Protein AF-A0A7C4AGG6-F1 (afdb_monomer)

Sequence (259 aa):
MDLFWTVLRVAYGLLFVYAGAEKIADPMTFAGVIHNYQIVPVKLVYAVALGLPALEVVCGLALCAGTLARGAVVVLNALMAVFIAVMGIALLRGLDVTCGCFGGAGDAVTRLTLQRDLGMLALGLAAMWGIFAQKRRELAMRPRPAPRPEPARKPVMKPGDKPEVKAEPGKEPGAAADATAGAGQERTSRLERKLAEQRRAESGHDAAPQGDAVAQPIPMPASGEAGAPEVSAAAPDEAKPGEAKPEEVKPEPEKKPGA

Mean predicted aligned error: 20.12 Å

Nearest PDB structures (foldseek):
  5tcx-assembly1_A  TM=5.301E-01  e=3.728E+00  Homo sapiens
  4tx5-assembly1_B  TM=2.364E-01  e=2.639E+00  Homo sapiens
  4tx5-assembly1_A  TM=2.376E-01  e=3.728E+00  Homo sapiens

Radius of gyration: 38.92 Å; Cα contacts (8 Å, |Δi|>4): 165; chains: 1; bounding box: 141×62×81 Å

Foldseek 3Di:
DLVVLLVLLLVLLVLLLQQLVLLVVPLPQQLVLQVLLVPDPNVCSSVCSNVVSVLSNVLSVCSNVVHVVLVSLVVSLVSLVVLLVSLVVCVVVVRQGASSRRNHSHDTSDPVSSVVSVVSSVSSVSSNVSVVVVVVVVVVPPPDPPDDPDPPPPPPDDPPDDDDDDDDDDDDDDDDPDDPPPPVVVVVVVVVVVVVVVVVVVVVPPDDDDDDDDDDDDDDDDDDDDDDDDDDDDDDDDDDDDDDDDDDDDDDDDDDDDD

Structure (mmCIF, N/CA/C/O backbone):
data_AF-A0A7C4AGG6-F1
#
_entry.id   AF-A0A7C4AGG6-F1
#
loop_
_atom_site.group_PDB
_atom_site.id
_atom_site.type_symbol
_atom_site.label_atom_id
_atom_site.label_alt_id
_atom_site.label_comp_id
_atom_site.label_asym_id
_atom_site.label_entity_id
_atom_site.label_seq_id
_atom_site.pdbx_PDB_ins_code
_atom_site.Cartn_x
_atom_site.Cartn_y
_atom_site.Cartn_z
_atom_site.occupancy
_atom_site.B_iso_or_equiv
_atom_site.auth_seq_id
_atom_site.auth_comp_id
_atom_site.auth_asym_id
_atom_site.auth_atom_id
_atom_site.pdbx_PDB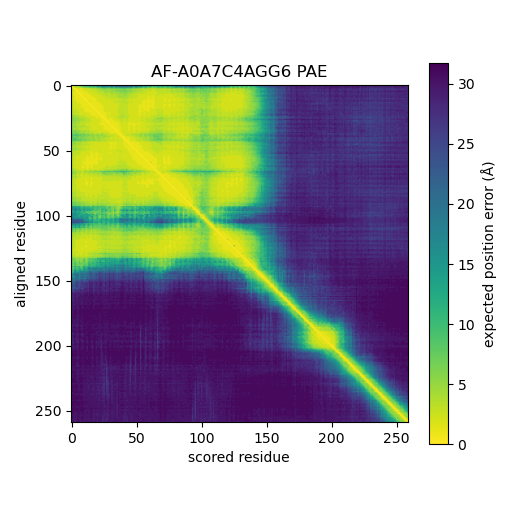_model_num
ATOM 1 N N . MET A 1 1 ? -1.672 1.390 26.721 1.00 61.72 1 MET A N 1
ATOM 2 C CA . MET A 1 1 ? -1.201 0.466 25.658 1.00 61.72 1 MET A CA 1
ATOM 3 C C . MET A 1 1 ? -1.850 0.746 24.302 1.00 61.72 1 MET A C 1
ATOM 5 O O . MET A 1 1 ? -1.277 0.365 23.292 1.00 61.72 1 MET A O 1
ATOM 9 N N . ASP A 1 2 ? -2.987 1.445 24.243 1.00 82.31 2 ASP A N 1
ATOM 10 C CA . ASP A 1 2 ? -3.688 1.736 22.979 1.00 82.31 2 ASP A CA 1
ATOM 11 C C . ASP A 1 2 ? -3.003 2.798 22.112 1.00 82.31 2 ASP A C 1
ATOM 13 O O . ASP A 1 2 ? -3.095 2.736 20.886 1.00 82.31 2 ASP A O 1
ATOM 17 N N . LEU A 1 3 ? -2.247 3.717 22.726 1.00 88.06 3 LEU A N 1
ATOM 18 C CA . LEU A 1 3 ? -1.483 4.730 21.995 1.00 88.06 3 LEU A CA 1
ATOM 19 C C . LEU A 1 3 ? -0.435 4.097 21.071 1.00 88.06 3 LEU A C 1
ATOM 21 O O . LEU A 1 3 ? -0.367 4.461 19.906 1.00 88.06 3 LEU A O 1
ATOM 25 N N . PHE A 1 4 ? 0.319 3.106 21.554 1.00 91.81 4 PHE A N 1
ATOM 26 C CA . PHE A 1 4 ? 1.344 2.419 20.762 1.00 91.81 4 PHE A CA 1
ATOM 27 C C . PHE A 1 4 ? 0.766 1.797 19.480 1.00 91.81 4 PHE A C 1
ATOM 29 O O . PHE A 1 4 ? 1.255 2.059 18.386 1.00 91.81 4 PHE A O 1
ATOM 36 N N . TRP A 1 5 ? -0.335 1.047 19.595 1.00 90.44 5 TRP A N 1
ATOM 37 C CA . TRP A 1 5 ? -1.017 0.457 18.436 1.00 90.44 5 TRP A CA 1
ATOM 38 C C . TRP A 1 5 ? -1.601 1.510 17.496 1.00 90.44 5 TRP A C 1
ATOM 40 O O . TRP A 1 5 ? -1.581 1.337 16.278 1.00 90.44 5 TRP A O 1
ATOM 50 N N . THR A 1 6 ? -2.094 2.615 18.054 1.00 91.12 6 THR A N 1
ATOM 51 C CA . THR A 1 6 ? -2.608 3.738 17.267 1.00 91.12 6 THR A CA 1
ATOM 52 C C . THR A 1 6 ? -1.491 4.400 16.467 1.00 91.12 6 THR A C 1
ATOM 54 O O . THR A 1 6 ? -1.681 4.659 15.283 1.00 91.12 6 THR A O 1
ATOM 57 N N . VAL A 1 7 ? -0.324 4.608 17.081 1.00 94.06 7 VAL A N 1
ATOM 58 C CA . VAL A 1 7 ? 0.865 5.164 16.424 1.00 94.06 7 VAL A CA 1
ATOM 59 C C . VAL A 1 7 ? 1.345 4.242 15.309 1.00 94.06 7 VAL A C 1
ATOM 61 O O . VAL A 1 7 ? 1.522 4.719 14.196 1.00 94.06 7 VAL A O 1
ATOM 64 N N . LEU A 1 8 ? 1.473 2.931 15.550 1.00 93.50 8 LEU A N 1
ATOM 65 C CA . LEU A 1 8 ? 1.868 1.975 14.504 1.00 93.50 8 LEU A CA 1
ATOM 66 C C . LEU A 1 8 ? 0.902 1.991 13.315 1.00 93.50 8 LEU A C 1
ATOM 68 O O . LEU A 1 8 ? 1.330 2.027 12.165 1.00 93.50 8 LEU A O 1
ATOM 72 N N . ARG A 1 9 ? -0.406 2.000 13.592 1.00 94.50 9 ARG A N 1
ATOM 73 C CA . ARG A 1 9 ? -1.449 2.078 12.564 1.00 94.50 9 ARG A CA 1
ATOM 74 C C . ARG A 1 9 ? -1.327 3.354 11.731 1.00 94.50 9 ARG A C 1
ATOM 76 O O . ARG A 1 9 ? -1.374 3.277 10.508 1.00 94.50 9 ARG A O 1
ATOM 83 N N . VAL A 1 10 ? -1.199 4.511 12.382 1.00 95.56 10 VAL A N 1
ATOM 84 C CA . VAL A 1 10 ? -1.101 5.808 11.694 1.00 95.56 10 VAL A CA 1
ATOM 85 C C . VAL A 1 10 ? 0.209 5.910 10.918 1.00 95.56 10 VAL A C 1
ATOM 87 O O . VAL A 1 10 ? 0.181 6.313 9.764 1.00 95.56 10 VAL A O 1
ATOM 90 N N . ALA A 1 11 ? 1.333 5.485 11.497 1.00 95.62 11 ALA A N 1
ATOM 91 C CA . ALA A 1 11 ? 2.626 5.469 10.817 1.00 95.62 11 ALA A CA 1
ATOM 92 C C . ALA A 1 11 ? 2.589 4.599 9.552 1.00 95.62 11 ALA A C 1
ATOM 94 O O . ALA A 1 11 ? 3.026 5.037 8.491 1.00 95.62 11 ALA A O 1
ATOM 95 N N . TYR A 1 12 ? 2.005 3.399 9.640 1.00 96.31 12 TYR A N 1
ATOM 96 C CA . TYR A 1 12 ? 1.844 2.517 8.485 1.00 96.31 12 TYR A CA 1
ATOM 97 C C . TYR A 1 12 ? 0.908 3.118 7.426 1.00 96.31 12 TYR A C 1
ATOM 99 O O . TYR A 1 12 ? 1.215 3.069 6.242 1.00 96.31 12 TYR A O 1
ATOM 107 N N . GLY A 1 13 ? -0.202 3.743 7.833 1.00 96.31 13 GLY A N 1
ATOM 108 C CA . GLY A 1 13 ? -1.096 4.443 6.905 1.00 96.31 13 GLY A CA 1
ATOM 109 C C . GLY A 1 13 ? -0.410 5.611 6.190 1.00 96.31 13 GLY A C 1
ATOM 110 O O . GLY A 1 13 ? -0.469 5.693 4.966 1.00 96.31 13 GLY A O 1
ATOM 111 N N . LEU A 1 14 ? 0.293 6.473 6.931 1.00 96.56 14 LEU A N 1
ATOM 112 C CA . LEU A 1 14 ? 1.025 7.621 6.383 1.00 96.56 14 LEU A CA 1
ATOM 113 C C . LEU A 1 14 ? 2.115 7.200 5.398 1.00 96.56 14 LEU A C 1
ATOM 115 O O . LEU A 1 14 ? 2.289 7.869 4.384 1.00 96.56 14 LEU A O 1
ATOM 119 N N . LEU A 1 15 ? 2.800 6.083 5.656 1.00 94.75 15 LEU A N 1
ATOM 120 C CA . LEU A 1 15 ? 3.792 5.527 4.738 1.00 94.75 15 LEU A CA 1
ATOM 121 C C . LEU A 1 15 ? 3.189 5.251 3.352 1.00 94.75 15 LEU A C 1
ATOM 123 O O . LEU A 1 15 ? 3.773 5.636 2.345 1.00 94.75 15 LEU A O 1
ATOM 127 N N . PHE A 1 16 ? 2.006 4.634 3.298 1.00 95.50 16 PHE A N 1
ATOM 128 C CA . PHE A 1 16 ? 1.316 4.353 2.036 1.00 95.50 16 PHE A CA 1
ATOM 129 C C . PHE A 1 16 ? 0.707 5.591 1.388 1.00 95.50 16 PHE A C 1
ATOM 131 O O . PHE A 1 16 ? 0.701 5.686 0.166 1.00 95.50 16 PHE A O 1
ATOM 138 N N . VAL A 1 17 ? 0.221 6.550 2.182 1.00 96.62 17 VAL A N 1
ATOM 139 C CA . VAL A 1 17 ? -0.239 7.838 1.643 1.00 96.62 17 VAL A CA 1
ATOM 140 C C . VAL A 1 17 ? 0.914 8.565 0.964 1.00 96.62 17 VAL A C 1
ATOM 142 O O . VAL A 1 17 ? 0.754 9.028 -0.158 1.00 96.62 17 VAL A O 1
ATOM 145 N N . TYR A 1 18 ? 2.074 8.627 1.617 1.00 95.06 18 TYR A N 1
ATOM 146 C CA . TYR A 1 18 ? 3.268 9.250 1.058 1.00 95.06 18 TYR A CA 1
ATOM 147 C C . TYR A 1 18 ? 3.740 8.522 -0.209 1.00 95.06 18 TYR A C 1
ATOM 149 O O . TYR A 1 18 ? 3.862 9.142 -1.262 1.00 95.06 18 TYR A O 1
ATOM 157 N N . ALA A 1 19 ? 3.908 7.198 -0.141 1.00 92.38 19 ALA A N 1
ATOM 158 C CA . ALA A 1 19 ? 4.338 6.388 -1.281 1.00 92.38 19 ALA A CA 1
ATOM 159 C C . ALA A 1 19 ? 3.374 6.477 -2.477 1.00 92.38 19 ALA A C 1
ATOM 161 O O . ALA A 1 19 ? 3.809 6.580 -3.623 1.00 92.38 19 ALA A O 1
ATOM 162 N N . GLY A 1 20 ? 2.064 6.448 -2.222 1.00 93.56 20 GLY A N 1
ATOM 163 C CA . GLY A 1 20 ? 1.048 6.573 -3.261 1.00 93.56 20 GLY A CA 1
ATOM 164 C C . GLY A 1 20 ? 0.986 7.981 -3.854 1.00 93.56 20 GLY A C 1
ATOM 165 O O . GLY A 1 20 ? 0.853 8.119 -5.065 1.00 93.56 20 GLY A O 1
ATOM 166 N N . ALA A 1 21 ? 1.139 9.028 -3.037 1.00 94.25 21 ALA A N 1
ATOM 167 C CA . ALA A 1 21 ? 1.170 10.412 -3.513 1.00 94.25 21 ALA A CA 1
ATOM 168 C C . ALA A 1 21 ? 2.360 10.671 -4.450 1.00 94.25 21 ALA A C 1
ATOM 170 O O . ALA A 1 21 ? 2.172 11.252 -5.515 1.00 94.25 21 ALA A O 1
ATOM 171 N N . GLU A 1 22 ? 3.546 10.172 -4.100 1.00 92.00 22 GLU A N 1
ATOM 172 C CA . GLU A 1 22 ? 4.744 10.230 -4.950 1.00 92.00 22 GLU A CA 1
ATOM 173 C C . GLU A 1 22 ? 4.514 9.527 -6.306 1.00 92.00 22 GLU A C 1
ATOM 175 O O . GLU A 1 22 ? 4.840 10.067 -7.359 1.00 92.00 22 GLU A O 1
ATOM 180 N N . LYS A 1 23 ? 3.847 8.363 -6.326 1.00 91.12 23 LYS A N 1
ATOM 181 C CA . LYS A 1 23 ? 3.502 7.656 -7.581 1.00 91.12 23 LYS A CA 1
ATOM 182 C C . LYS A 1 23 ? 2.434 8.372 -8.417 1.00 91.12 23 LYS A C 1
ATOM 184 O O . LYS A 1 23 ? 2.414 8.225 -9.635 1.00 91.12 23 LYS A O 1
ATOM 189 N N . ILE A 1 24 ? 1.529 9.115 -7.778 1.00 92.88 24 ILE A N 1
ATOM 190 C CA . ILE A 1 24 ? 0.513 9.932 -8.462 1.00 92.88 24 ILE A CA 1
ATOM 191 C C . ILE A 1 24 ? 1.136 11.206 -9.043 1.00 92.88 24 ILE A C 1
ATOM 193 O O . ILE A 1 24 ? 0.646 11.700 -10.057 1.00 92.88 24 ILE A O 1
ATOM 197 N N . ALA A 1 25 ? 2.197 11.731 -8.424 1.00 92.62 25 ALA A N 1
ATOM 198 C CA . ALA A 1 25 ? 2.905 12.911 -8.908 1.00 92.62 25 ALA A CA 1
ATOM 199 C C . ALA A 1 25 ? 3.625 12.649 -10.242 1.00 92.62 25 ALA A C 1
ATOM 201 O O . ALA A 1 25 ? 3.591 13.508 -11.121 1.00 92.62 25 ALA A O 1
ATOM 202 N N . ASP A 1 26 ? 4.204 11.457 -10.422 1.00 90.62 26 ASP A N 1
ATOM 203 C CA . ASP A 1 26 ? 4.799 11.024 -11.692 1.00 90.62 26 ASP A CA 1
ATOM 204 C C . ASP A 1 26 ? 4.320 9.617 -12.119 1.00 90.62 26 ASP A C 1
ATOM 206 O O . ASP A 1 26 ? 5.031 8.608 -11.985 1.00 90.62 26 ASP A O 1
ATOM 210 N N . PRO A 1 27 ? 3.101 9.522 -12.682 1.00 91.00 27 PRO A N 1
ATOM 211 C CA . PRO A 1 27 ? 2.535 8.248 -13.101 1.00 91.00 27 PRO A CA 1
ATOM 212 C C . PRO A 1 27 ? 3.235 7.678 -14.342 1.00 91.00 27 PRO A C 1
ATOM 214 O O . PRO A 1 27 ? 3.150 6.472 -14.579 1.00 91.00 27 PRO A O 1
ATOM 217 N N . MET A 1 28 ? 3.928 8.505 -15.142 1.00 91.06 28 MET A N 1
ATOM 218 C CA . MET A 1 28 ? 4.662 8.028 -16.319 1.00 91.06 28 MET A CA 1
ATOM 219 C C . MET A 1 28 ? 5.908 7.250 -15.911 1.00 91.06 28 MET A C 1
ATOM 221 O O . MET A 1 28 ? 6.119 6.139 -16.404 1.00 91.06 28 MET A O 1
ATOM 225 N N . THR A 1 29 ? 6.695 7.785 -14.977 1.00 89.44 29 THR A N 1
ATOM 226 C CA . THR A 1 29 ? 7.853 7.070 -14.428 1.00 89.44 29 THR A CA 1
ATOM 227 C C . THR A 1 29 ? 7.410 5.780 -13.745 1.00 89.44 29 THR A C 1
ATOM 229 O O . THR A 1 29 ? 7.980 4.717 -14.004 1.00 89.44 29 THR A O 1
ATOM 232 N N . PHE A 1 30 ? 6.332 5.817 -12.955 1.00 91.12 30 PHE A N 1
ATOM 233 C CA . PHE A 1 30 ? 5.806 4.615 -12.303 1.00 91.12 30 PHE A CA 1
ATOM 234 C C . PHE A 1 30 ? 5.279 3.562 -13.298 1.00 91.12 30 PHE A C 1
ATOM 236 O O . PHE A 1 30 ? 5.508 2.365 -13.113 1.00 91.12 30 PHE A O 1
ATOM 243 N N . ALA A 1 31 ? 4.642 3.978 -14.397 1.00 92.06 31 ALA A N 1
ATOM 244 C CA . ALA A 1 31 ? 4.248 3.076 -15.482 1.00 92.06 31 ALA A CA 1
ATOM 245 C C . ALA A 1 31 ? 5.462 2.395 -16.137 1.00 92.06 31 ALA A C 1
ATOM 247 O O . ALA A 1 31 ? 5.414 1.192 -16.407 1.00 92.06 31 ALA A O 1
ATOM 248 N N . GLY A 1 32 ? 6.562 3.129 -16.338 1.00 90.69 32 GLY A N 1
ATOM 249 C CA . GLY A 1 32 ? 7.833 2.570 -16.807 1.00 90.69 32 GLY A CA 1
ATOM 250 C C . GLY A 1 32 ? 8.384 1.506 -15.855 1.00 90.69 32 GLY A C 1
ATOM 251 O O . GLY A 1 32 ? 8.754 0.417 -16.291 1.00 90.69 32 GLY A O 1
ATOM 252 N N . VAL A 1 33 ? 8.339 1.769 -14.545 1.00 88.81 33 VAL A N 1
ATOM 253 C CA . VAL A 1 33 ? 8.716 0.788 -13.513 1.00 88.81 33 VAL A CA 1
ATOM 254 C C . VAL A 1 33 ? 7.853 -0.476 -13.612 1.00 88.81 33 VAL A C 1
ATOM 256 O O . VAL A 1 33 ? 8.397 -1.576 -13.680 1.00 88.81 33 VAL A O 1
ATOM 259 N N . ILE A 1 34 ? 6.523 -0.346 -13.694 1.00 91.38 34 ILE A N 1
ATOM 260 C CA . ILE A 1 34 ? 5.601 -1.491 -13.840 1.00 91.38 34 ILE A CA 1
ATOM 261 C C . ILE A 1 34 ? 5.898 -2.294 -15.111 1.00 91.38 34 ILE A C 1
ATOM 263 O O . ILE A 1 34 ? 5.909 -3.526 -15.076 1.00 91.38 34 ILE A O 1
ATOM 267 N N . HIS A 1 35 ? 6.141 -1.612 -16.230 1.00 91.25 35 HIS A N 1
ATOM 268 C CA . HIS A 1 35 ? 6.471 -2.254 -17.499 1.00 91.25 35 HIS A CA 1
ATOM 269 C C . HIS A 1 35 ? 7.768 -3.073 -17.401 1.00 91.25 35 HIS A C 1
ATOM 271 O O . HIS A 1 35 ? 7.826 -4.201 -17.895 1.00 91.25 35 HIS A O 1
ATOM 277 N N . ASN A 1 36 ? 8.776 -2.558 -16.691 1.00 89.19 36 ASN A N 1
ATOM 278 C CA . ASN A 1 36 ? 10.069 -3.224 -16.520 1.00 89.19 36 ASN A CA 1
ATOM 279 C C . ASN A 1 36 ? 9.987 -4.517 -15.698 1.00 89.19 36 ASN A C 1
ATOM 281 O O . ASN A 1 36 ? 10.820 -5.400 -15.879 1.00 89.19 36 ASN A O 1
ATOM 285 N N . TYR A 1 37 ? 8.959 -4.689 -14.861 1.00 87.44 37 TYR A N 1
ATOM 286 C CA . TYR A 1 37 ? 8.720 -5.967 -14.185 1.00 87.44 37 TYR A CA 1
ATOM 287 C C . TYR A 1 3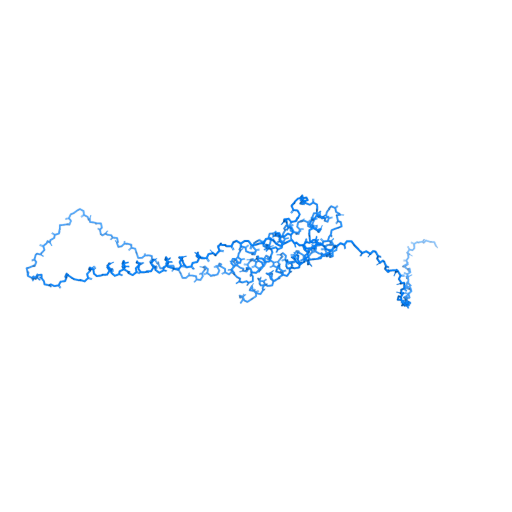7 ? 8.267 -7.086 -15.139 1.00 87.44 37 TYR A C 1
ATOM 289 O O . TYR A 1 37 ? 8.353 -8.255 -14.768 1.00 87.44 37 TYR A O 1
ATOM 297 N N . GLN A 1 38 ? 7.790 -6.765 -16.349 1.00 89.00 38 GLN A N 1
ATOM 298 C CA . GLN A 1 38 ? 7.344 -7.722 -17.378 1.00 89.00 38 GLN A CA 1
ATOM 299 C C . GLN A 1 38 ? 6.273 -8.736 -16.913 1.00 89.00 38 GLN A C 1
ATOM 301 O O . GLN A 1 38 ? 6.172 -9.841 -17.442 1.00 89.00 38 GLN A O 1
ATOM 306 N N . ILE A 1 39 ? 5.459 -8.377 -15.914 1.00 88.44 39 ILE A N 1
ATOM 307 C CA . ILE A 1 39 ? 4.384 -9.238 -15.375 1.00 88.44 39 ILE A CA 1
ATOM 308 C C . ILE A 1 39 ? 3.013 -8.852 -15.940 1.00 88.44 39 ILE A C 1
ATOM 310 O O . ILE A 1 39 ? 2.153 -9.707 -16.146 1.00 88.44 39 ILE A O 1
ATOM 314 N N . VAL A 1 40 ? 2.795 -7.558 -16.176 1.00 90.00 40 VAL A N 1
ATOM 315 C CA . VAL A 1 40 ? 1.513 -7.003 -16.621 1.00 90.00 40 VAL A CA 1
ATOM 316 C C . VAL A 1 40 ? 1.566 -6.783 -18.137 1.00 90.00 40 VAL A C 1
ATOM 318 O O . VAL A 1 40 ? 2.554 -6.237 -18.629 1.00 90.00 40 VAL A O 1
ATOM 321 N N . PRO A 1 41 ? 0.532 -7.167 -18.908 1.00 91.81 41 PRO A N 1
ATOM 322 C CA . PRO A 1 41 ? 0.501 -6.888 -20.340 1.00 91.81 41 PRO A CA 1
ATOM 323 C C . PRO A 1 41 ? 0.470 -5.377 -20.595 1.00 91.8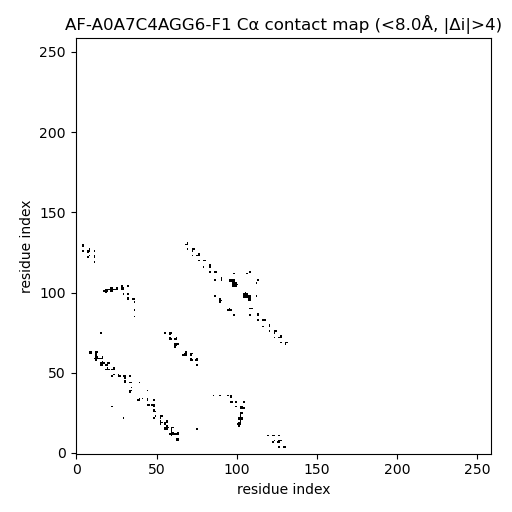1 41 PRO A C 1
ATOM 325 O O . PRO A 1 41 ? -0.208 -4.641 -19.881 1.00 91.81 41 PRO A O 1
ATOM 328 N N . VAL A 1 42 ? 1.125 -4.925 -21.669 1.00 92.25 42 VAL A N 1
ATOM 329 C CA . VAL A 1 42 ? 1.309 -3.496 -22.010 1.00 92.25 42 VAL A CA 1
ATOM 330 C C . VAL A 1 42 ? 0.007 -2.683 -21.937 1.00 92.25 42 VAL A C 1
ATOM 332 O O . VAL A 1 42 ? -0.010 -1.571 -21.420 1.00 92.25 42 VAL A O 1
ATOM 335 N N . LYS A 1 43 ? -1.118 -3.269 -22.368 1.00 93.38 43 LYS A N 1
ATOM 336 C CA . LYS A 1 43 ? -2.447 -2.628 -22.354 1.00 93.38 43 LYS A CA 1
ATOM 337 C C . LYS A 1 43 ? -2.954 -2.263 -20.952 1.00 93.38 43 LYS A C 1
ATOM 339 O O . LYS A 1 43 ? -3.781 -1.367 -20.827 1.00 93.38 43 LYS A O 1
ATOM 344 N N . LEU A 1 44 ? -2.502 -2.969 -19.915 1.00 94.88 44 LEU A N 1
ATOM 345 C CA . LEU A 1 44 ? -2.934 -2.773 -18.529 1.00 94.88 44 LEU A CA 1
ATOM 346 C C . LEU A 1 44 ? -1.953 -1.935 -17.705 1.00 94.88 44 LEU A C 1
ATOM 348 O O . LEU A 1 44 ? -2.309 -1.534 -16.601 1.00 94.88 44 LEU A O 1
ATOM 352 N N . VAL A 1 45 ? -0.754 -1.639 -18.219 1.00 94.19 45 VAL A N 1
ATOM 353 C CA . VAL A 1 45 ? 0.291 -0.923 -17.466 1.00 94.19 45 VAL A CA 1
ATOM 354 C C . VAL A 1 45 ? -0.227 0.411 -16.930 1.00 94.19 45 VAL A C 1
ATOM 356 O O . VAL A 1 45 ? -0.133 0.651 -15.732 1.00 94.19 45 VAL A O 1
ATOM 359 N N . TYR A 1 46 ? -0.861 1.233 -17.770 1.00 94.00 46 TYR A N 1
ATOM 360 C CA . TYR A 1 46 ? -1.415 2.524 -17.343 1.00 94.00 46 TYR A CA 1
ATOM 361 C C . TYR A 1 46 ? -2.568 2.386 -16.342 1.00 94.00 46 TYR A C 1
ATOM 363 O O . TYR A 1 46 ? -2.669 3.172 -15.402 1.00 94.00 46 TYR A O 1
ATOM 371 N N . ALA A 1 47 ? -3.417 1.367 -16.506 1.00 95.31 47 ALA A N 1
ATOM 372 C CA . ALA A 1 47 ? -4.517 1.114 -15.579 1.00 95.31 47 ALA A CA 1
ATOM 373 C C . ALA A 1 47 ? -3.994 0.741 -14.184 1.00 95.31 47 ALA A C 1
ATOM 375 O O . ALA A 1 47 ? -4.503 1.238 -13.181 1.00 95.31 47 ALA A O 1
ATOM 376 N N . VAL A 1 48 ? -2.945 -0.086 -14.112 1.00 94.38 48 VAL A N 1
ATOM 377 C CA . VAL A 1 48 ? -2.286 -0.434 -12.845 1.00 94.38 48 VAL A CA 1
ATOM 378 C C . VAL A 1 48 ? -1.519 0.765 -12.283 1.00 94.38 48 VAL A C 1
ATOM 380 O O . VAL A 1 48 ? -1.624 1.030 -11.089 1.00 94.38 48 VAL A O 1
ATOM 383 N N . ALA A 1 49 ? -0.814 1.522 -13.128 1.00 92.81 49 ALA A N 1
ATOM 384 C CA . ALA A 1 49 ? -0.032 2.690 -12.721 1.00 92.81 49 ALA A CA 1
ATOM 385 C C . ALA A 1 49 ? -0.886 3.797 -12.094 1.00 92.81 49 ALA A C 1
ATOM 387 O O . ALA A 1 49 ? -0.412 4.491 -11.206 1.00 92.81 49 ALA A O 1
ATOM 388 N N . LEU A 1 50 ? -2.147 3.941 -12.509 1.00 94.25 50 LEU A N 1
ATOM 389 C CA . LEU A 1 50 ? -3.084 4.897 -11.912 1.00 94.25 50 LEU A CA 1
ATOM 390 C C . LEU A 1 50 ? -3.894 4.282 -10.764 1.00 94.25 50 LEU A C 1
ATOM 392 O O . LEU A 1 50 ? -4.089 4.908 -9.723 1.00 94.25 50 LEU A O 1
ATOM 396 N N . GLY A 1 51 ? -4.373 3.049 -10.939 1.00 95.75 51 GLY A N 1
ATOM 397 C CA . GLY A 1 51 ? -5.272 2.405 -9.984 1.00 95.75 51 GLY A CA 1
ATOM 398 C C . GLY A 1 51 ? -4.586 1.983 -8.687 1.00 95.75 51 GLY A C 1
ATOM 399 O O . GLY A 1 51 ? -5.164 2.131 -7.610 1.00 95.75 51 GLY A O 1
ATOM 400 N N . LEU A 1 52 ? -3.356 1.472 -8.771 1.00 94.56 52 LEU A N 1
ATOM 401 C CA . LEU A 1 52 ? -2.640 0.948 -7.610 1.00 94.56 52 LEU A CA 1
ATOM 402 C C . LEU A 1 52 ? -2.244 2.066 -6.627 1.00 94.56 52 LEU A C 1
ATOM 404 O O . LEU A 1 52 ? -2.595 1.937 -5.454 1.00 94.56 52 LEU A O 1
ATOM 408 N N . PRO A 1 53 ? -1.654 3.201 -7.057 1.00 95.06 53 PRO A N 1
ATOM 409 C CA . PRO A 1 53 ? -1.384 4.326 -6.158 1.00 95.06 53 PRO A CA 1
ATOM 410 C C . PRO A 1 53 ? -2.647 4.943 -5.554 1.00 95.06 53 PRO A C 1
ATOM 412 O O . PRO A 1 53 ? -2.672 5.269 -4.369 1.00 95.06 53 PRO A O 1
ATOM 415 N N . ALA A 1 54 ? -3.731 5.056 -6.330 1.00 96.25 54 ALA A N 1
ATOM 416 C CA . ALA A 1 54 ? -5.005 5.541 -5.804 1.00 96.25 54 ALA A CA 1
ATOM 417 C C . ALA A 1 54 ? -5.528 4.633 -4.675 1.00 96.25 54 ALA A C 1
ATOM 419 O O . ALA A 1 54 ? -5.982 5.123 -3.638 1.00 96.25 54 ALA A O 1
ATOM 420 N N . LEU A 1 55 ? -5.415 3.311 -4.841 1.00 96.69 55 LEU A N 1
ATOM 421 C CA . LEU A 1 55 ? -5.787 2.340 -3.813 1.00 96.69 55 LEU A CA 1
ATOM 422 C C . LEU A 1 55 ? -4.906 2.462 -2.560 1.00 96.69 55 LEU A C 1
ATOM 424 O O . LEU A 1 55 ? -5.437 2.426 -1.447 1.00 96.69 55 LEU A O 1
ATOM 428 N N . GLU A 1 56 ? -3.592 2.643 -2.729 1.00 96.31 56 GLU A N 1
ATOM 429 C CA . GLU A 1 56 ? -2.642 2.875 -1.631 1.00 96.31 56 GLU A CA 1
ATOM 430 C C . GLU A 1 56 ? -3.018 4.115 -0.812 1.00 96.31 56 GLU A C 1
ATOM 432 O O . GLU A 1 56 ? -3.125 4.028 0.412 1.00 96.31 56 GLU A O 1
ATOM 437 N N . VAL A 1 57 ? -3.296 5.247 -1.470 1.00 97.19 57 VAL A N 1
ATOM 438 C CA . VAL A 1 57 ? -3.665 6.501 -0.795 1.00 97.19 57 VAL A CA 1
ATOM 439 C C . VAL A 1 57 ? -5.010 6.376 -0.089 1.00 97.19 57 VAL A C 1
ATOM 441 O O . VAL A 1 57 ? -5.115 6.716 1.089 1.00 97.19 57 VAL A O 1
ATOM 444 N N . VAL A 1 58 ? -6.042 5.855 -0.759 1.00 97.50 58 VAL A N 1
ATOM 445 C CA . VAL A 1 58 ? -7.384 5.718 -0.164 1.00 97.50 58 VAL A CA 1
ATOM 446 C C . VAL A 1 58 ? -7.346 4.797 1.055 1.00 97.50 58 VAL A C 1
ATOM 448 O O . VAL A 1 58 ? -7.896 5.135 2.107 1.00 97.50 58 VAL A O 1
ATOM 451 N N . CYS A 1 59 ? -6.665 3.653 0.952 1.00 97.31 59 CYS A N 1
ATOM 452 C CA . CYS A 1 59 ? -6.520 2.734 2.077 1.00 97.31 59 CYS A CA 1
ATOM 453 C C . CYS A 1 59 ? -5.615 3.312 3.173 1.00 97.31 59 CYS A C 1
ATOM 455 O O . CYS A 1 59 ? -5.932 3.154 4.350 1.00 97.31 59 CYS A O 1
ATOM 457 N N . GLY A 1 60 ? -4.542 4.025 2.828 1.00 96.81 60 GLY A N 1
ATOM 458 C CA . GLY A 1 60 ? -3.679 4.716 3.788 1.00 96.81 60 GLY A CA 1
ATOM 459 C C . GLY A 1 60 ? -4.438 5.776 4.591 1.00 96.81 60 GLY A C 1
ATOM 460 O O . GLY A 1 60 ? -4.378 5.780 5.821 1.00 96.81 60 GLY A O 1
ATOM 461 N N . LEU A 1 61 ? -5.243 6.608 3.926 1.00 97.44 61 LEU A N 1
ATOM 462 C CA . LEU A 1 61 ? -6.088 7.621 4.567 1.00 97.44 61 LEU A CA 1
ATOM 463 C C . LEU A 1 61 ? -7.168 6.994 5.453 1.00 97.44 61 LEU A C 1
ATOM 465 O O . LEU A 1 61 ? -7.340 7.423 6.595 1.00 97.44 61 LEU A O 1
ATOM 469 N N . ALA A 1 62 ? -7.855 5.952 4.975 1.00 95.69 62 ALA A N 1
ATOM 470 C CA . ALA A 1 62 ? -8.819 5.199 5.780 1.00 95.69 62 ALA A CA 1
ATOM 471 C C . ALA A 1 62 ? -8.144 4.588 7.021 1.00 95.69 62 ALA A C 1
ATOM 473 O O . ALA A 1 62 ? -8.645 4.689 8.147 1.00 95.69 62 ALA A O 1
ATOM 474 N N . LEU A 1 63 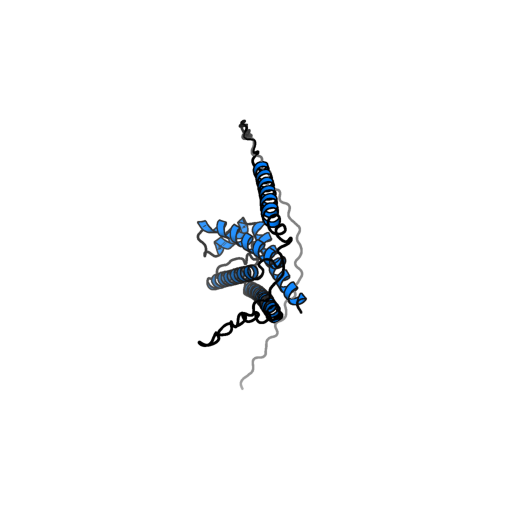? -6.943 4.026 6.842 1.00 95.31 63 LEU A N 1
ATOM 475 C CA . LEU A 1 63 ? -6.159 3.468 7.932 1.00 95.31 63 LEU A CA 1
ATOM 476 C C . LEU A 1 63 ? -5.698 4.533 8.925 1.00 95.31 63 LEU A C 1
ATOM 478 O O . LEU A 1 63 ? -5.647 4.203 10.101 1.00 95.31 63 LEU A O 1
ATOM 482 N N . CYS A 1 64 ? -5.427 5.774 8.515 1.00 94.94 64 CYS A N 1
ATOM 483 C CA . CYS A 1 64 ? -5.125 6.900 9.409 1.00 94.94 64 CYS A CA 1
ATOM 484 C C . CYS A 1 64 ? -6.373 7.391 10.157 1.00 94.94 64 CYS A C 1
ATOM 486 O O . CYS A 1 64 ? -6.368 7.476 11.390 1.00 94.94 64 CYS A O 1
ATOM 488 N N . ALA A 1 65 ? -7.475 7.612 9.437 1.00 94.25 65 ALA A N 1
ATOM 489 C CA . ALA A 1 65 ? -8.753 8.067 9.987 1.00 94.25 65 ALA A CA 1
ATOM 490 C C . ALA A 1 65 ? -9.396 7.045 10.941 1.00 94.25 65 ALA A C 1
ATOM 492 O O . ALA A 1 65 ? -10.195 7.403 11.800 1.00 94.25 65 ALA A O 1
ATOM 493 N N . GLY A 1 66 ? -9.043 5.763 10.815 1.00 90.81 66 GLY A N 1
ATOM 494 C CA . GLY A 1 66 ? -9.619 4.680 11.623 1.00 90.81 66 GLY A CA 1
ATOM 495 C C . GLY A 1 66 ? -10.956 4.178 11.088 1.00 90.81 66 GLY A C 1
ATOM 496 O O . GLY A 1 66 ? -11.527 3.228 11.626 1.00 90.81 66 GLY A O 1
ATOM 497 N N . THR A 1 67 ? -11.429 4.762 9.990 1.00 90.12 67 THR A N 1
ATOM 498 C CA . THR A 1 67 ? -12.585 4.300 9.232 1.00 90.12 67 THR A CA 1
ATOM 499 C C . THR A 1 67 ? -12.182 3.081 8.408 1.00 90.12 67 THR A C 1
ATOM 501 O O . THR A 1 67 ? -11.111 3.038 7.817 1.00 90.12 67 THR A O 1
ATOM 504 N N . LEU A 1 68 ? -13.007 2.026 8.411 1.00 91.81 68 LEU A N 1
ATOM 505 C CA . LEU A 1 68 ? -12.732 0.790 7.654 1.00 91.81 68 LEU A CA 1
ATOM 506 C C . LEU A 1 68 ? -11.321 0.193 7.894 1.00 91.81 68 LEU A C 1
ATOM 508 O O . LEU A 1 68 ? -10.829 -0.577 7.071 1.00 91.81 68 LEU A O 1
ATOM 512 N N . ALA A 1 69 ? -10.694 0.471 9.048 1.00 91.56 69 ALA A N 1
ATOM 513 C CA . ALA A 1 69 ? -9.282 0.165 9.314 1.00 91.56 69 ALA A CA 1
ATOM 514 C C . ALA A 1 69 ? -8.911 -1.316 9.114 1.00 91.56 69 ALA A C 1
ATOM 516 O O . ALA A 1 69 ? -7.797 -1.627 8.707 1.00 91.56 69 ALA A O 1
ATOM 517 N N . ARG A 1 70 ? -9.852 -2.242 9.353 1.00 93.31 70 ARG A N 1
ATOM 518 C CA . ARG A 1 70 ? -9.646 -3.681 9.103 1.00 93.31 70 ARG A CA 1
ATOM 519 C C . ARG A 1 70 ? -9.529 -4.016 7.622 1.00 93.31 70 ARG A C 1
ATOM 521 O O . ARG A 1 70 ? -8.708 -4.847 7.270 1.00 93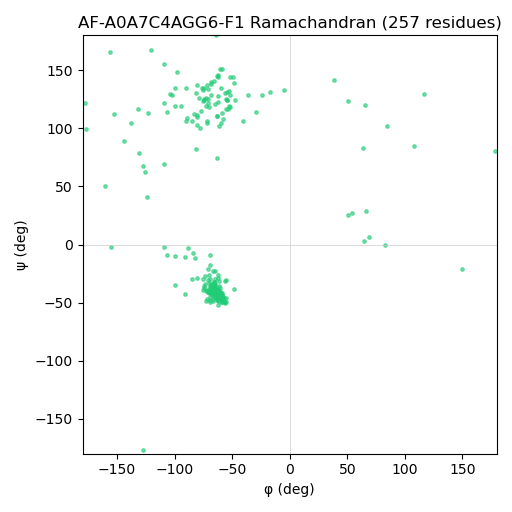.31 70 ARG A O 1
ATOM 528 N N . GLY A 1 71 ? -10.363 -3.402 6.785 1.00 95.06 71 GLY A N 1
ATOM 529 C CA . GLY A 1 71 ? -10.295 -3.593 5.338 1.00 95.06 71 GLY A CA 1
ATOM 530 C C . GLY A 1 71 ? -9.029 -2.953 4.786 1.00 95.06 71 GLY A C 1
ATOM 531 O O . GLY A 1 71 ? -8.243 -3.624 4.128 1.00 95.06 71 GLY A O 1
ATOM 532 N N . ALA A 1 72 ? -8.783 -1.697 5.164 1.00 95.88 72 ALA A N 1
ATOM 533 C CA . ALA A 1 72 ? -7.611 -0.946 4.732 1.00 95.88 72 ALA A CA 1
ATOM 534 C C . ALA A 1 72 ? -6.293 -1.665 5.064 1.00 95.88 72 ALA A C 1
ATOM 536 O O . ALA A 1 72 ? -5.475 -1.878 4.177 1.00 95.88 72 ALA A O 1
ATOM 537 N N . VAL A 1 73 ? -6.101 -2.120 6.310 1.00 96.25 73 VAL A N 1
ATOM 538 C CA . VAL A 1 73 ? -4.850 -2.792 6.706 1.00 96.25 73 VAL A CA 1
ATOM 539 C C . VAL A 1 73 ? -4.644 -4.133 5.992 1.00 96.25 73 VAL A C 1
ATOM 541 O O . VAL A 1 73 ? -3.508 -4.506 5.718 1.00 96.25 73 VAL A O 1
ATOM 544 N N . VAL A 1 74 ? -5.721 -4.861 5.676 1.00 97.12 74 VAL A N 1
ATOM 545 C CA . VAL A 1 74 ? -5.637 -6.121 4.920 1.00 97.12 74 VAL A CA 1
ATOM 546 C C . VAL A 1 74 ? -5.233 -5.844 3.478 1.00 97.12 74 VAL A C 1
ATOM 548 O O . VAL A 1 74 ? -4.334 -6.507 2.970 1.00 97.12 74 VAL A O 1
ATOM 551 N N . VAL A 1 75 ? -5.849 -4.845 2.842 1.00 97.25 75 VAL A N 1
ATOM 552 C CA . VAL A 1 75 ? -5.521 -4.450 1.466 1.00 97.25 75 VAL A CA 1
ATOM 553 C C . VAL A 1 75 ? -4.072 -3.977 1.369 1.00 97.25 75 VAL A C 1
ATOM 555 O O . VAL A 1 75 ? -3.342 -4.478 0.521 1.00 97.25 75 VAL A O 1
ATOM 558 N N . LEU A 1 76 ? -3.618 -3.090 2.260 1.00 96.75 76 LEU A N 1
ATOM 559 C CA . LEU A 1 76 ? -2.240 -2.581 2.230 1.00 96.75 76 LEU A CA 1
ATOM 560 C C . LEU A 1 76 ? -1.196 -3.683 2.464 1.00 96.75 76 LEU A C 1
ATOM 562 O O . LEU A 1 76 ? -0.207 -3.747 1.738 1.00 96.75 76 LEU A O 1
ATOM 566 N N . ASN A 1 77 ? -1.431 -4.598 3.413 1.00 97.31 77 ASN A N 1
ATOM 567 C CA . ASN A 1 77 ? -0.535 -5.742 3.620 1.00 97.31 77 ASN A CA 1
ATOM 568 C C . ASN A 1 77 ? -0.522 -6.690 2.414 1.00 97.31 77 ASN A C 1
ATOM 570 O O . ASN A 1 77 ? 0.534 -7.208 2.059 1.00 97.31 77 ASN A O 1
ATOM 574 N N . ALA A 1 78 ? -1.674 -6.920 1.777 1.00 97.31 78 ALA A N 1
ATOM 575 C CA . ALA A 1 78 ? -1.749 -7.742 0.573 1.00 97.31 78 ALA A CA 1
ATOM 576 C C . ALA A 1 78 ? -0.981 -7.098 -0.589 1.00 97.31 78 ALA A C 1
ATOM 578 O O . ALA A 1 78 ? -0.186 -7.776 -1.234 1.00 97.31 78 ALA A O 1
ATOM 579 N N . LEU A 1 79 ? -1.155 -5.790 -0.813 1.00 95.31 79 LEU A N 1
ATOM 580 C CA . LEU A 1 79 ? -0.394 -5.037 -1.813 1.00 95.31 79 LEU A CA 1
ATOM 581 C C . LEU A 1 79 ? 1.112 -5.109 -1.540 1.00 95.31 79 LEU A C 1
ATOM 583 O O . LEU A 1 79 ? 1.876 -5.420 -2.450 1.00 95.31 79 LEU A O 1
ATOM 587 N N . MET A 1 80 ? 1.530 -4.916 -0.286 1.00 95.00 80 MET A N 1
ATOM 588 C CA . MET A 1 80 ? 2.934 -5.035 0.121 1.00 95.00 80 MET A CA 1
ATOM 589 C C . MET A 1 80 ? 3.491 -6.441 -0.137 1.00 95.00 80 MET A C 1
ATOM 591 O O . MET A 1 80 ? 4.583 -6.587 -0.675 1.00 95.00 80 MET A O 1
ATOM 595 N N . ALA A 1 81 ? 2.738 -7.492 0.199 1.00 95.94 81 ALA A N 1
ATOM 596 C CA . ALA A 1 81 ? 3.158 -8.871 -0.036 1.00 95.94 81 ALA A CA 1
ATOM 597 C C . ALA A 1 81 ? 3.295 -9.192 -1.534 1.00 95.94 81 ALA A C 1
ATOM 599 O O . ALA A 1 81 ? 4.265 -9.834 -1.939 1.00 95.94 81 ALA A O 1
ATOM 600 N N . VAL A 1 82 ? 2.354 -8.721 -2.362 1.00 94.38 82 VAL A N 1
ATOM 601 C CA . VAL A 1 82 ? 2.431 -8.849 -3.826 1.00 94.38 82 VAL A CA 1
ATOM 602 C C . VAL A 1 82 ? 3.666 -8.127 -4.355 1.00 94.38 82 VAL A C 1
ATOM 604 O O . VAL A 1 82 ? 4.415 -8.701 -5.139 1.00 94.38 82 VAL A O 1
ATOM 607 N N . PHE A 1 83 ? 3.916 -6.904 -3.895 1.00 90.81 83 PHE A N 1
ATOM 608 C CA . PHE A 1 83 ? 5.070 -6.112 -4.301 1.00 90.81 83 PHE A CA 1
ATOM 609 C C . PHE A 1 83 ? 6.406 -6.792 -3.944 1.00 90.81 83 PHE A C 1
ATOM 611 O O . PHE A 1 83 ? 7.261 -6.962 -4.813 1.00 90.81 83 PHE A O 1
ATOM 618 N N . ILE A 1 84 ? 6.540 -7.307 -2.717 1.00 91.75 84 ILE A N 1
ATOM 619 C CA . ILE A 1 84 ? 7.708 -8.094 -2.280 1.00 91.75 84 ILE A CA 1
ATOM 620 C C . ILE A 1 84 ? 7.902 -9.337 -3.158 1.00 91.75 84 ILE A C 1
ATOM 622 O O . ILE A 1 84 ? 9.026 -9.648 -3.553 1.00 91.75 84 ILE A O 1
ATOM 626 N N . ALA A 1 85 ? 6.822 -10.052 -3.487 1.00 92.19 85 ALA A N 1
ATOM 627 C CA . ALA A 1 85 ? 6.895 -11.226 -4.354 1.00 92.19 85 ALA A CA 1
ATOM 628 C C . ALA A 1 85 ? 7.361 -10.855 -5.770 1.00 92.19 85 ALA A C 1
ATOM 630 O O . ALA A 1 85 ? 8.235 -11.519 -6.324 1.00 92.19 85 ALA A O 1
ATOM 631 N N . VAL A 1 86 ? 6.823 -9.773 -6.337 1.00 90.25 86 VAL A N 1
ATOM 632 C CA . VAL A 1 86 ? 7.206 -9.249 -7.655 1.00 90.25 86 VAL A CA 1
ATOM 633 C C . VAL A 1 86 ? 8.692 -8.874 -7.690 1.00 90.25 86 VAL A C 1
ATOM 635 O O . VAL A 1 86 ? 9.402 -9.309 -8.599 1.00 90.25 86 VAL A O 1
ATOM 638 N N . MET A 1 87 ? 9.193 -8.165 -6.675 1.00 88.00 87 MET A N 1
ATOM 639 C CA . MET A 1 87 ? 10.621 -7.846 -6.540 1.00 88.00 87 MET A CA 1
ATOM 640 C C . MET A 1 87 ? 11.494 -9.090 -6.377 1.00 88.00 87 MET A C 1
ATOM 642 O O . MET A 1 87 ? 12.530 -9.208 -7.029 1.00 88.00 87 MET A O 1
ATOM 646 N N . GLY A 1 88 ? 11.077 -10.043 -5.539 1.00 88.25 88 GLY A N 1
ATOM 647 C CA . GLY A 1 88 ? 11.800 -11.299 -5.340 1.00 88.25 88 GLY A CA 1
ATOM 648 C C . GLY A 1 88 ? 11.924 -12.101 -6.635 1.00 88.25 88 GLY A C 1
ATOM 649 O O . GLY A 1 88 ? 12.995 -12.610 -6.954 1.00 88.25 88 GLY A O 1
ATOM 650 N N . ILE A 1 89 ? 10.854 -12.157 -7.430 1.00 88.69 89 ILE A N 1
ATOM 651 C CA . ILE A 1 89 ? 10.869 -12.811 -8.741 1.00 88.69 89 ILE A CA 1
ATOM 652 C C . ILE A 1 89 ? 11.778 -12.057 -9.724 1.00 88.69 89 ILE A C 1
ATOM 654 O O . ILE A 1 89 ? 12.508 -12.698 -10.482 1.00 88.69 89 ILE A O 1
ATOM 658 N N . ALA A 1 90 ? 11.760 -10.721 -9.721 1.00 87.31 90 ALA A N 1
ATOM 659 C CA . ALA A 1 90 ? 12.630 -9.919 -10.581 1.00 87.31 90 ALA A CA 1
ATOM 660 C C . ALA A 1 90 ? 14.119 -10.154 -10.271 1.00 87.31 90 ALA A C 1
ATOM 662 O O . ALA A 1 90 ? 14.908 -10.369 -11.191 1.00 87.31 90 ALA A O 1
ATOM 663 N N . LEU A 1 91 ? 14.474 -10.239 -8.984 1.00 85.75 91 LEU A N 1
ATOM 664 C CA . LEU A 1 91 ? 15.819 -10.606 -8.531 1.00 85.75 91 LEU A CA 1
ATOM 665 C C . LEU A 1 91 ? 16.233 -12.008 -8.985 1.00 85.75 91 LEU A C 1
ATOM 667 O O . LEU A 1 91 ? 17.350 -12.193 -9.459 1.00 85.75 91 LEU A O 1
ATOM 671 N N . LEU A 1 92 ? 15.342 -12.999 -8.868 1.00 86.25 92 LEU A N 1
ATOM 672 C CA . LEU A 1 92 ? 15.625 -14.376 -9.296 1.00 86.25 92 LEU A CA 1
ATOM 673 C C . LEU A 1 92 ? 15.833 -14.497 -10.811 1.00 86.25 92 LEU A C 1
ATOM 675 O O . LEU A 1 92 ? 16.572 -15.367 -11.264 1.00 86.25 92 LEU A O 1
ATOM 679 N N . ARG A 1 93 ? 15.185 -13.630 -11.591 1.00 86.06 93 ARG A N 1
ATOM 680 C CA . ARG A 1 93 ? 15.348 -13.532 -13.047 1.00 86.06 93 ARG A CA 1
ATOM 681 C C . ARG A 1 93 ? 16.543 -12.671 -13.467 1.00 86.06 93 ARG A C 1
ATOM 683 O O . ARG A 1 93 ? 16.841 -12.622 -14.655 1.00 86.06 93 ARG A O 1
ATOM 690 N N . GLY A 1 94 ? 17.202 -12.000 -12.522 1.00 80.88 94 GLY A N 1
ATOM 691 C CA . GLY A 1 94 ? 18.316 -11.097 -12.797 1.00 80.88 94 GLY A CA 1
ATOM 692 C C . GLY A 1 94 ? 17.919 -9.852 -13.594 1.00 80.88 94 GLY A C 1
ATOM 693 O O . GLY A 1 94 ? 18.748 -9.352 -14.349 1.00 80.88 94 GLY A O 1
ATOM 694 N N . LEU A 1 95 ? 16.672 -9.367 -13.475 1.00 77.75 95 LEU A N 1
ATOM 695 C CA . LEU A 1 95 ? 16.310 -8.088 -14.096 1.00 77.75 95 LEU A CA 1
ATOM 696 C C . LEU A 1 95 ? 16.915 -6.928 -13.303 1.00 77.75 95 LEU A C 1
ATOM 698 O O . LEU A 1 95 ? 16.781 -6.871 -12.080 1.00 77.75 95 LEU A O 1
ATOM 702 N N . ASP A 1 96 ? 17.495 -5.971 -14.021 1.00 73.94 96 ASP A N 1
ATOM 703 C CA . ASP A 1 96 ? 17.895 -4.679 -13.471 1.00 73.94 96 ASP A CA 1
ATOM 704 C C . ASP A 1 96 ? 16.668 -3.757 -13.405 1.00 73.94 96 ASP A C 1
ATOM 706 O O . ASP A 1 96 ? 16.356 -3.005 -14.330 1.00 73.94 96 ASP A O 1
ATOM 710 N N . VAL A 1 97 ? 15.879 -3.929 -12.344 1.00 77.06 97 VAL A N 1
ATOM 711 C CA . VAL A 1 97 ? 14.670 -3.142 -12.069 1.00 77.06 97 VAL A CA 1
ATOM 712 C C . VAL A 1 97 ? 14.894 -2.215 -10.882 1.00 77.06 97 VAL A C 1
ATOM 714 O O . VAL A 1 97 ? 15.713 -2.480 -10.001 1.00 77.06 97 VAL A O 1
ATOM 717 N N . THR A 1 98 ? 14.120 -1.136 -10.835 1.00 79.56 98 THR A N 1
ATOM 718 C CA . THR A 1 98 ? 14.105 -0.184 -9.723 1.00 79.56 98 THR A CA 1
ATOM 719 C C . THR A 1 98 ? 12.951 -0.482 -8.766 1.00 79.56 98 THR A C 1
ATOM 721 O O . THR A 1 98 ? 11.891 -0.987 -9.149 1.00 79.56 98 THR A O 1
ATOM 724 N N . CYS A 1 99 ? 13.157 -0.184 -7.481 1.00 67.31 99 CYS A N 1
ATOM 725 C CA . CYS A 1 99 ? 12.200 -0.506 -6.420 1.00 67.31 99 CYS A CA 1
ATOM 726 C C . CYS A 1 99 ? 10.857 0.247 -6.564 1.00 67.31 99 CYS A C 1
ATOM 728 O O . CYS A 1 99 ? 9.816 -0.298 -6.236 1.00 67.31 99 CYS A O 1
ATOM 730 N N . GLY A 1 100 ? 10.812 1.477 -7.082 1.00 67.69 100 GLY A N 1
ATOM 731 C CA . GLY A 1 100 ? 9.540 2.191 -7.315 1.00 67.69 100 GLY A CA 1
ATOM 732 C C . GLY A 1 100 ? 8.701 2.542 -6.065 1.00 67.69 100 GLY A C 1
ATOM 733 O O . GLY A 1 100 ? 7.619 3.108 -6.209 1.00 67.69 100 GLY A O 1
ATOM 734 N N . CYS A 1 101 ? 9.170 2.255 -4.840 1.00 65.06 101 CYS A N 1
ATOM 735 C CA . CYS A 1 101 ? 8.448 2.544 -3.589 1.00 65.06 101 CYS A CA 1
ATOM 736 C C . CYS A 1 101 ? 8.177 4.037 -3.330 1.00 65.06 101 CYS A C 1
ATOM 738 O O . CYS A 1 101 ? 7.182 4.353 -2.685 1.00 65.06 101 CYS A O 1
ATOM 740 N N . PHE A 1 102 ? 9.028 4.942 -3.823 1.00 69.12 102 PHE A N 1
ATOM 741 C CA . PHE A 1 102 ? 8.985 6.384 -3.525 1.00 69.12 102 PHE A CA 1
ATOM 742 C C . PHE A 1 102 ? 8.880 7.250 -4.796 1.00 69.12 102 PHE A C 1
ATOM 744 O O . PHE A 1 102 ? 9.577 8.245 -4.924 1.00 69.12 102 PHE A O 1
ATOM 751 N N . GLY A 1 103 ? 8.063 6.830 -5.770 1.00 55.06 103 GLY A N 1
ATOM 752 C CA . GLY A 1 103 ? 7.654 7.656 -6.923 1.00 55.06 103 GLY A CA 1
ATOM 753 C C . GLY A 1 103 ? 8.706 8.019 -7.975 1.00 55.06 103 GLY A C 1
ATOM 754 O O . GLY A 1 103 ? 8.384 8.750 -8.899 1.00 55.06 103 GLY A O 1
ATOM 755 N N . GLY A 1 104 ? 9.927 7.486 -7.904 1.00 59.38 104 GLY A N 1
ATOM 756 C CA . GLY A 1 104 ? 10.967 7.722 -8.914 1.00 59.38 104 GLY A CA 1
ATOM 757 C C . GLY A 1 104 ? 11.590 6.444 -9.475 1.00 59.38 104 GLY A C 1
ATOM 758 O O . GLY A 1 104 ? 11.235 5.327 -9.079 1.00 59.38 104 GLY A O 1
ATOM 759 N N . ALA A 1 105 ? 12.585 6.616 -10.355 1.00 56.19 105 ALA A N 1
ATOM 760 C CA . ALA A 1 105 ? 13.594 5.599 -10.652 1.00 56.19 105 ALA A CA 1
ATOM 761 C C . ALA A 1 105 ? 14.408 5.335 -9.372 1.00 56.19 105 ALA A C 1
ATOM 763 O O . ALA A 1 105 ? 15.496 5.867 -9.185 1.00 56.19 105 ALA A O 1
ATOM 764 N N . GLY A 1 106 ? 13.799 4.620 -8.424 1.00 62.41 106 GLY A N 1
ATOM 765 C CA . GLY A 1 106 ? 14.384 4.354 -7.116 1.00 62.41 106 GLY A CA 1
ATOM 766 C C . GLY A 1 106 ? 15.649 3.508 -7.214 1.00 62.41 106 GLY A C 1
ATOM 767 O O . GLY A 1 106 ? 16.040 3.076 -8.297 1.00 62.41 106 GLY A O 1
ATOM 768 N N . ASP A 1 107 ? 16.245 3.223 -6.059 1.00 64.88 107 ASP A N 1
ATOM 769 C CA . ASP A 1 107 ? 17.421 2.359 -5.979 1.00 64.88 107 ASP A CA 1
ATOM 770 C C . ASP A 1 107 ? 17.200 1.051 -6.748 1.00 64.88 107 ASP A C 1
ATOM 772 O O . ASP A 1 107 ? 16.092 0.483 -6.745 1.00 64.88 107 ASP A O 1
ATOM 776 N N . ALA A 1 108 ? 18.275 0.571 -7.378 1.00 74.31 108 ALA A N 1
ATOM 777 C CA . ALA A 1 108 ? 18.312 -0.762 -7.954 1.00 74.31 108 ALA A CA 1
ATOM 778 C C . ALA A 1 108 ? 17.806 -1.766 -6.916 1.00 74.31 108 ALA A C 1
ATOM 780 O O . ALA A 1 108 ? 18.109 -1.664 -5.717 1.00 74.31 108 ALA A O 1
ATOM 781 N N . VAL A 1 109 ? 17.005 -2.731 -7.361 1.00 78.19 109 VAL A N 1
ATOM 782 C CA . VAL A 1 109 ? 16.497 -3.754 -6.455 1.00 78.19 109 VAL A CA 1
ATOM 783 C C . VAL A 1 109 ? 17.684 -4.560 -5.922 1.00 78.19 109 VAL A C 1
ATOM 785 O O . VAL A 1 109 ? 18.342 -5.314 -6.630 1.00 78.19 109 VAL A O 1
ATOM 788 N N . THR A 1 110 ? 17.967 -4.382 -4.634 1.00 81.38 110 THR A N 1
ATOM 789 C CA . THR A 1 110 ? 19.034 -5.066 -3.894 1.00 81.38 110 THR A CA 1
ATOM 790 C C . THR A 1 110 ? 18.451 -5.863 -2.730 1.00 81.38 110 THR A C 1
ATOM 792 O O . THR A 1 110 ? 17.308 -5.660 -2.310 1.00 81.38 110 THR A O 1
ATOM 795 N N . ARG A 1 111 ? 19.256 -6.742 -2.119 1.00 80.94 111 ARG A N 1
ATOM 796 C CA . ARG A 1 111 ? 18.847 -7.466 -0.898 1.00 80.94 111 ARG A CA 1
ATOM 797 C C . ARG A 1 111 ? 18.436 -6.518 0.235 1.00 80.94 111 ARG A C 1
ATOM 799 O O . ARG A 1 111 ? 17.553 -6.862 1.013 1.00 80.94 111 ARG A O 1
ATOM 806 N N . LEU A 1 112 ? 19.037 -5.327 0.297 1.00 84.19 112 LEU A N 1
ATOM 807 C CA . LEU A 1 112 ? 18.704 -4.307 1.288 1.00 84.19 112 LEU A CA 1
ATOM 808 C C . LEU A 1 112 ? 17.301 -3.727 1.057 1.00 84.19 112 LEU A C 1
ATOM 810 O O . LEU A 1 112 ? 16.539 -3.583 2.011 1.00 84.19 112 LEU A O 1
ATOM 814 N N . THR A 1 113 ? 16.927 -3.458 -0.201 1.00 84.62 113 THR A N 1
ATOM 815 C CA . THR A 1 113 ? 15.561 -3.007 -0.529 1.00 84.62 113 THR A CA 1
ATOM 816 C C . THR A 1 113 ? 14.522 -4.051 -0.122 1.00 84.62 113 THR A C 1
ATOM 818 O O . THR A 1 113 ? 13.560 -3.715 0.559 1.00 84.62 113 THR A O 1
ATOM 821 N N . LEU A 1 114 ? 14.794 -5.335 -0.378 1.00 85.69 114 LEU A N 1
ATOM 822 C CA . LEU A 1 114 ? 13.909 -6.427 0.027 1.00 85.69 114 LEU A CA 1
ATOM 823 C C . LEU A 1 114 ? 13.782 -6.548 1.557 1.00 85.69 114 LEU A C 1
ATOM 825 O O . LEU A 1 114 ? 12.695 -6.802 2.069 1.00 85.69 114 LEU A O 1
ATOM 829 N N . GLN A 1 115 ? 14.876 -6.348 2.302 1.00 88.25 115 GLN A N 1
ATOM 830 C CA . GLN A 1 115 ? 14.852 -6.326 3.772 1.00 88.25 115 GLN A CA 1
ATOM 831 C C . GLN A 1 115 ? 14.032 -5.156 4.318 1.00 88.25 115 GLN A C 1
ATOM 833 O O . GLN A 1 115 ? 13.271 -5.335 5.270 1.00 88.25 115 GLN A O 1
ATOM 838 N N . ARG A 1 116 ? 14.160 -3.972 3.709 1.00 89.25 116 ARG A N 1
ATOM 839 C CA . ARG A 1 116 ? 13.341 -2.802 4.042 1.00 89.25 116 ARG A CA 1
ATOM 840 C C . ARG A 1 116 ? 11.859 -3.109 3.842 1.00 89.25 116 ARG A C 1
ATOM 842 O O . ARG A 1 116 ? 11.073 -2.863 4.756 1.00 89.25 116 ARG A O 1
ATOM 849 N N . ASP A 1 117 ? 11.493 -3.690 2.705 1.00 90.56 117 ASP A N 1
ATOM 850 C CA . ASP A 1 117 ? 10.095 -3.998 2.390 1.00 90.56 117 ASP A CA 1
ATOM 851 C C . ASP A 1 117 ? 9.542 -5.104 3.308 1.00 90.56 117 ASP A C 1
ATOM 853 O O . ASP A 1 117 ? 8.412 -5.008 3.789 1.00 90.56 117 ASP A O 1
ATOM 857 N N . LEU A 1 118 ? 10.363 -6.094 3.683 1.00 93.25 118 LEU A N 1
ATOM 858 C CA . LEU A 1 118 ? 10.027 -7.059 4.741 1.00 93.25 118 LEU A CA 1
ATOM 859 C C . LEU A 1 118 ? 9.784 -6.378 6.094 1.00 93.25 118 LEU A C 1
ATOM 861 O O . LEU A 1 118 ? 8.854 -6.749 6.811 1.00 93.25 118 LEU A O 1
ATOM 865 N N . GLY A 1 119 ? 10.596 -5.380 6.446 1.00 93.94 119 GLY A N 1
ATOM 866 C CA . GLY A 1 119 ? 10.407 -4.569 7.649 1.00 93.94 119 GLY A CA 1
ATOM 867 C C . GLY A 1 119 ? 9.092 -3.787 7.617 1.00 93.94 119 GLY A C 1
ATOM 868 O O . GLY A 1 119 ? 8.356 -3.773 8.606 1.00 93.94 119 GLY A O 1
ATOM 869 N N . MET A 1 120 ? 8.747 -3.205 6.465 1.00 93.56 120 MET A N 1
ATOM 870 C CA . MET A 1 120 ? 7.456 -2.543 6.252 1.00 93.56 120 MET A CA 1
ATOM 871 C C . MET A 1 120 ? 6.293 -3.535 6.367 1.00 93.56 120 MET A C 1
ATOM 873 O O . MET A 1 120 ? 5.293 -3.230 7.017 1.00 93.56 120 MET A O 1
ATOM 877 N N . LEU A 1 121 ? 6.419 -4.743 5.813 1.00 95.25 121 LEU A N 1
ATOM 878 C CA . LEU A 1 121 ? 5.409 -5.791 5.967 1.00 95.25 121 LEU A CA 1
ATOM 879 C C . LEU A 1 121 ? 5.260 -6.222 7.432 1.00 95.25 121 LEU A C 1
ATOM 881 O O . LEU A 1 121 ? 4.141 -6.341 7.923 1.00 95.25 121 LEU A O 1
ATOM 885 N N . ALA A 1 122 ? 6.361 -6.400 8.165 1.00 95.81 122 ALA A N 1
ATOM 886 C CA . ALA A 1 122 ? 6.320 -6.735 9.588 1.00 95.81 122 ALA A CA 1
ATOM 887 C C . ALA A 1 122 ? 5.611 -5.647 10.415 1.00 95.81 122 ALA A C 1
ATOM 889 O O . ALA A 1 122 ? 4.783 -5.962 11.275 1.00 95.81 122 ALA A O 1
ATOM 890 N N . LEU A 1 123 ? 5.868 -4.369 10.112 1.00 95.00 123 LEU A N 1
ATOM 891 C CA . LEU A 1 123 ? 5.150 -3.233 10.697 1.00 95.00 123 LEU A CA 1
ATOM 892 C C . LEU A 1 123 ? 3.644 -3.300 10.391 1.00 95.00 123 LEU A C 1
ATOM 894 O O . LEU A 1 123 ? 2.820 -3.124 11.292 1.00 95.00 123 LEU A O 1
ATOM 898 N N . GLY A 1 124 ? 3.280 -3.605 9.146 1.00 95.12 124 GLY A N 1
ATOM 899 C CA . GLY A 1 124 ? 1.892 -3.769 8.717 1.00 95.12 124 GLY A CA 1
ATOM 900 C C . GLY A 1 124 ? 1.170 -4.930 9.400 1.00 95.12 124 GLY A C 1
ATOM 901 O O . GLY A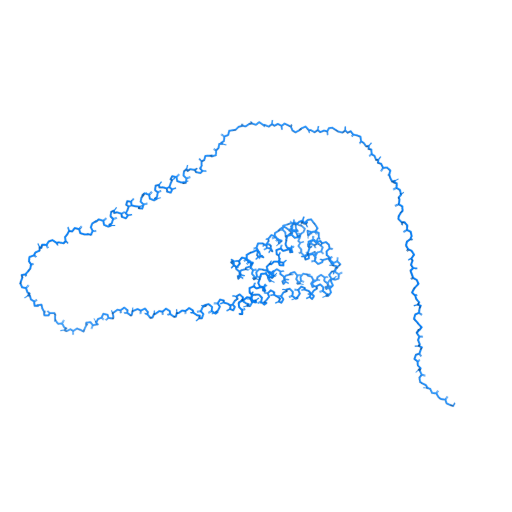 1 124 ? 0.010 -4.789 9.803 1.00 95.12 124 GLY A O 1
ATOM 902 N N . LEU A 1 125 ? 1.855 -6.056 9.605 1.00 96.56 125 LEU A N 1
ATOM 903 C CA . LEU A 1 125 ? 1.340 -7.211 10.346 1.00 96.56 125 LEU A CA 1
ATOM 904 C C . LEU A 1 125 ? 1.163 -6.893 11.834 1.00 96.56 125 LEU A C 1
ATOM 906 O O . LEU A 1 125 ? 0.153 -7.279 12.426 1.00 96.56 125 LEU A O 1
ATOM 910 N N . ALA A 1 126 ? 2.087 -6.139 12.435 1.00 95.06 126 ALA A N 1
ATOM 911 C CA . ALA A 1 126 ? 1.939 -5.654 13.805 1.00 95.06 126 ALA A CA 1
ATOM 912 C C . ALA A 1 126 ? 0.730 -4.709 13.930 1.00 95.06 126 ALA A C 1
ATOM 914 O O . ALA A 1 126 ? -0.109 -4.892 14.815 1.00 95.06 126 ALA A O 1
ATOM 915 N N . ALA A 1 127 ? 0.574 -3.748 13.015 1.00 94.00 127 ALA A N 1
ATOM 916 C CA . ALA A 1 127 ? -0.591 -2.864 12.984 1.00 94.00 127 ALA A CA 1
ATOM 917 C C . ALA A 1 127 ? -1.904 -3.655 12.828 1.00 94.00 127 ALA A C 1
ATOM 919 O O . ALA A 1 127 ? -2.869 -3.409 13.559 1.00 94.00 127 ALA A O 1
ATOM 920 N N . MET A 1 128 ? -1.929 -4.654 11.939 1.00 95.12 128 MET A N 1
ATOM 921 C CA . MET A 1 128 ? -3.065 -5.563 11.774 1.00 95.12 128 MET A CA 1
ATOM 922 C C . MET A 1 128 ? -3.371 -6.307 13.077 1.00 95.12 128 MET A C 1
ATOM 924 O O . MET A 1 128 ? -4.512 -6.294 13.539 1.00 95.12 128 MET A O 1
ATOM 928 N N . TRP A 1 129 ? -2.364 -6.894 13.723 1.00 94.25 129 TRP A N 1
ATOM 929 C CA . TRP A 1 129 ? -2.538 -7.571 15.006 1.00 94.25 129 TRP A CA 1
ATOM 930 C C . TRP A 1 129 ? -3.162 -6.648 16.058 1.00 94.25 129 TRP A C 1
ATOM 932 O O . TRP A 1 129 ? -4.139 -7.029 16.706 1.00 94.25 129 TRP A O 1
ATOM 942 N N . GLY A 1 130 ? -2.664 -5.413 16.181 1.00 91.56 130 GLY A N 1
ATOM 943 C CA . GLY A 1 130 ? -3.200 -4.398 17.091 1.00 91.56 130 GLY A CA 1
ATOM 944 C C . GLY A 1 130 ? -4.682 -4.103 16.858 1.00 91.56 130 GLY A C 1
ATOM 945 O O . GLY A 1 130 ? -5.481 -4.162 17.794 1.00 91.56 130 GLY A O 1
ATOM 946 N N . ILE A 1 131 ? -5.076 -3.871 15.602 1.00 91.00 131 ILE A N 1
ATOM 947 C CA . ILE A 1 131 ? -6.467 -3.566 15.216 1.00 91.00 131 ILE A CA 1
ATOM 948 C C . ILE A 1 131 ? -7.412 -4.729 15.555 1.00 91.00 131 ILE A C 1
ATOM 950 O O . ILE A 1 131 ? -8.531 -4.527 16.043 1.00 91.00 131 ILE A O 1
ATOM 954 N N . PHE A 1 132 ? -6.988 -5.967 15.296 1.00 89.69 132 PHE A N 1
ATOM 955 C CA . PHE A 1 132 ? -7.802 -7.149 15.582 1.00 89.69 132 PHE A CA 1
ATOM 956 C C . PHE A 1 132 ? -7.846 -7.466 17.083 1.00 89.69 132 PHE A C 1
ATOM 958 O O . PHE A 1 132 ? -8.908 -7.829 17.597 1.00 89.69 132 PHE A O 1
ATOM 965 N N . ALA A 1 133 ? -6.739 -7.282 17.805 1.00 88.38 133 ALA A N 1
ATOM 966 C CA . ALA A 1 133 ? -6.674 -7.458 19.254 1.00 88.38 133 ALA A CA 1
ATOM 967 C C . ALA A 1 133 ? -7.560 -6.445 19.995 1.00 88.38 133 ALA A C 1
ATOM 969 O O . ALA A 1 133 ? -8.280 -6.828 20.919 1.00 88.38 133 ALA A O 1
ATOM 970 N N . GLN A 1 134 ? -7.583 -5.180 19.562 1.00 82.56 134 GLN A N 1
ATOM 971 C CA . GLN A 1 134 ? -8.453 -4.148 20.137 1.00 82.56 134 GLN A CA 1
ATOM 972 C C . GLN A 1 134 ? -9.936 -4.505 20.005 1.00 82.56 134 GLN A C 1
ATOM 974 O O . GLN A 1 134 ? -10.660 -4.448 20.997 1.00 82.56 134 GLN A O 1
ATOM 979 N N . LYS A 1 135 ? -10.386 -4.984 18.835 1.00 79.62 135 LYS A N 1
ATOM 980 C CA . LYS A 1 135 ? -11.790 -5.406 18.685 1.00 79.62 135 LYS A CA 1
ATOM 981 C C . LYS A 1 135 ? -12.144 -6.585 19.591 1.00 79.62 135 LYS A C 1
ATOM 983 O O . LYS A 1 135 ? -13.247 -6.643 20.127 1.00 79.62 135 LYS A O 1
ATOM 988 N N . ARG A 1 136 ? -11.229 -7.546 19.764 1.00 81.25 136 ARG A N 1
ATOM 989 C CA . ARG A 1 136 ? -11.457 -8.672 20.686 1.00 81.25 136 ARG A CA 1
ATOM 990 C C . ARG A 1 136 ? -11.637 -8.178 22.121 1.00 81.25 136 ARG A C 1
ATOM 992 O O . ARG A 1 136 ? -12.538 -8.655 22.800 1.00 81.25 136 ARG A O 1
ATOM 999 N N . ARG A 1 137 ? -10.832 -7.202 22.555 1.00 79.44 137 ARG A N 1
ATOM 1000 C CA . ARG A 1 137 ? -10.959 -6.568 23.880 1.00 79.44 137 ARG A CA 1
ATOM 1001 C C . ARG A 1 137 ? -12.277 -5.816 24.033 1.00 79.44 137 ARG A C 1
ATOM 1003 O O . ARG A 1 137 ? -12.941 -5.970 25.051 1.00 79.44 137 ARG A O 1
ATOM 1010 N N . GLU A 1 138 ? -12.679 -5.067 23.012 1.00 79.75 138 GLU A N 1
ATOM 1011 C CA . GLU A 1 138 ? -13.964 -4.366 22.983 1.00 79.75 138 GLU A CA 1
ATOM 1012 C C . GLU A 1 138 ? -15.137 -5.349 23.122 1.00 79.75 138 GLU A C 1
ATOM 1014 O O . GLU A 1 138 ? -16.008 -5.157 23.962 1.00 79.75 138 GLU A O 1
ATOM 1019 N N . LEU A 1 139 ? -15.129 -6.455 22.369 1.00 77.56 139 LEU A N 1
ATOM 1020 C CA . LEU A 1 139 ? -16.161 -7.494 22.457 1.00 77.56 139 LEU A CA 1
ATOM 1021 C C . LEU A 1 139 ? -16.152 -8.237 23.799 1.00 77.56 139 LEU A C 1
ATOM 1023 O O . LEU A 1 139 ? -17.221 -8.597 24.279 1.00 77.56 139 LEU A O 1
ATOM 1027 N N . ALA A 1 140 ? -14.981 -8.446 24.403 1.00 81.56 140 ALA A N 1
ATOM 1028 C CA . ALA A 1 140 ? -14.856 -9.083 25.713 1.00 81.56 140 ALA A CA 1
ATOM 1029 C C . ALA A 1 140 ? -15.371 -8.196 26.860 1.00 81.56 140 ALA A C 1
ATOM 1031 O O . ALA A 1 140 ? -15.907 -8.715 27.833 1.00 81.56 140 ALA A O 1
ATOM 1032 N N . MET A 1 141 ? -15.231 -6.870 26.745 1.00 80.69 141 MET A N 1
ATOM 1033 C CA . MET A 1 141 ? -15.716 -5.910 27.746 1.00 80.69 141 MET A CA 1
ATOM 1034 C C . MET A 1 141 ? -17.204 -5.567 27.609 1.00 80.69 141 MET A C 1
ATOM 1036 O O . MET A 1 141 ? -17.764 -4.951 28.514 1.00 80.69 141 MET A O 1
ATOM 1040 N N . ARG A 1 142 ? -17.868 -5.944 26.507 1.00 81.50 142 ARG A N 1
ATOM 1041 C CA . ARG A 1 142 ? -19.309 -5.702 26.349 1.00 81.50 142 ARG A CA 1
ATOM 1042 C C . ARG A 1 142 ? -20.077 -6.461 27.439 1.00 81.50 142 ARG A C 1
ATOM 1044 O O . ARG A 1 142 ? -19.961 -7.687 27.496 1.00 81.50 142 ARG A O 1
ATOM 1051 N N . PRO A 1 143 ? -20.880 -5.770 28.274 1.00 84.62 143 PRO A N 1
ATOM 1052 C CA . PRO A 1 143 ? -21.704 -6.426 29.280 1.00 84.62 143 PRO A CA 1
ATOM 1053 C C . PRO A 1 143 ? -22.548 -7.522 28.631 1.00 84.62 143 PRO A C 1
ATOM 1055 O O . PRO A 1 143 ? -23.164 -7.290 27.585 1.00 84.62 143 PRO A O 1
ATOM 1058 N N . ARG A 1 144 ? -22.566 -8.721 29.231 1.00 82.69 144 ARG A N 1
ATOM 1059 C CA . ARG A 1 144 ? -23.410 -9.814 28.739 1.00 82.69 144 ARG A CA 1
ATOM 1060 C C . ARG A 1 144 ? -24.850 -9.292 28.698 1.00 82.69 144 ARG A C 1
ATOM 1062 O O . ARG A 1 144 ? -25.312 -8.794 29.726 1.00 82.69 144 ARG A O 1
ATOM 1069 N N . PRO A 1 145 ? -25.552 -9.371 27.552 1.00 82.00 145 PRO A N 1
ATOM 1070 C CA . PRO A 1 145 ? -26.945 -8.959 27.504 1.00 82.00 145 PRO A CA 1
ATOM 1071 C C . PRO A 1 145 ? -27.697 -9.731 28.584 1.00 82.00 145 PRO A C 1
ATOM 1073 O O . PRO A 1 145 ? -27.509 -10.946 28.716 1.00 82.00 145 PRO A O 1
ATOM 1076 N N . ALA A 1 146 ? -28.479 -9.009 29.390 1.00 82.69 146 ALA A N 1
ATOM 1077 C CA . ALA A 1 146 ? -29.245 -9.609 30.470 1.00 82.69 146 ALA A CA 1
ATOM 1078 C C . ALA A 1 146 ? -30.067 -10.788 29.920 1.00 82.69 146 ALA A C 1
ATOM 1080 O O . ALA A 1 146 ? -30.525 -10.715 28.769 1.00 82.69 146 ALA A O 1
ATOM 1081 N N . PRO A 1 147 ? -30.247 -11.871 30.702 1.00 86.38 147 PRO A N 1
ATOM 1082 C CA . PRO A 1 147 ? -31.151 -12.947 30.326 1.00 86.38 147 PRO A CA 1
ATOM 1083 C C . PRO A 1 147 ? -32.471 -12.325 29.882 1.00 86.38 147 PRO A C 1
ATOM 1085 O O . PRO A 1 147 ? -33.044 -11.504 30.602 1.00 86.38 147 PRO A O 1
ATOM 1088 N N . ARG A 1 148 ? -32.913 -12.649 28.661 1.00 84.06 148 ARG A N 1
ATOM 1089 C CA . ARG A 1 148 ? -34.207 -12.171 28.176 1.00 84.06 148 ARG A CA 1
ATOM 1090 C C . ARG A 1 148 ? -35.237 -12.652 29.208 1.00 84.06 148 ARG A C 1
ATOM 1092 O O . ARG A 1 148 ? -35.155 -13.830 29.559 1.00 84.06 148 ARG A O 1
ATOM 1099 N N . PRO A 1 149 ? -36.131 -11.788 29.725 1.00 83.38 149 PRO A N 1
ATOM 1100 C CA . PRO A 1 149 ? -37.149 -12.230 30.667 1.00 83.38 149 PRO A CA 1
ATOM 1101 C C . PRO A 1 149 ? -37.851 -13.426 30.039 1.00 83.38 149 PRO A C 1
ATOM 1103 O O . PRO A 1 149 ? -38.348 -13.329 28.912 1.00 83.38 149 PRO A O 1
ATOM 1106 N N . GLU A 1 150 ? -37.755 -14.572 30.714 1.00 80.00 150 GLU A N 1
ATOM 1107 C CA . GLU A 1 150 ? -38.331 -15.812 30.222 1.00 80.00 150 GLU A CA 1
ATOM 1108 C C . GLU A 1 150 ? -39.809 -15.521 29.950 1.00 80.00 150 GLU A C 1
ATOM 1110 O O . GLU A 1 150 ? -40.471 -14.961 30.834 1.00 80.00 150 GLU A O 1
ATOM 1115 N N . PRO A 1 151 ? -40.319 -15.761 28.724 1.00 78.50 151 PRO A N 1
ATOM 1116 C CA . PRO A 1 151 ? -41.710 -15.473 28.425 1.00 78.50 151 PRO A CA 1
ATOM 1117 C C . PRO A 1 151 ? -42.528 -16.221 29.461 1.00 78.50 151 PRO A C 1
ATOM 1119 O O . PRO A 1 151 ? -42.405 -17.444 29.535 1.00 78.50 151 PRO A O 1
ATOM 1122 N N . ALA A 1 152 ? -43.269 -15.468 30.286 1.00 73.12 152 ALA A N 1
ATOM 1123 C CA . ALA A 1 152 ? -44.003 -15.981 31.432 1.00 73.12 152 ALA A CA 1
ATOM 1124 C C . ALA A 1 152 ? -44.643 -17.304 31.028 1.00 73.12 152 ALA A C 1
ATOM 1126 O O . ALA A 1 152 ? -45.534 -17.327 30.171 1.00 73.12 152 ALA A O 1
ATOM 1127 N N . ARG A 1 153 ? -44.080 -18.407 31.543 1.00 72.75 153 ARG A N 1
ATOM 1128 C CA . ARG A 1 153 ? -44.485 -19.753 31.162 1.00 72.75 153 ARG A CA 1
ATOM 1129 C C . ARG A 1 153 ? -45.949 -19.827 31.538 1.00 72.75 153 ARG A C 1
ATOM 1131 O O . ARG A 1 153 ? -46.272 -19.849 32.724 1.00 72.75 153 ARG A O 1
ATOM 1138 N N . LYS A 1 154 ? -46.827 -19.749 30.532 1.00 66.56 154 LYS A N 1
ATOM 1139 C CA . LYS A 1 154 ? -48.267 -19.797 30.761 1.00 66.56 154 LYS A CA 1
ATOM 1140 C C . LYS A 1 154 ? -48.507 -21.037 31.618 1.00 66.56 154 LYS A C 1
ATOM 1142 O O . LYS A 1 154 ? -47.950 -22.087 31.269 1.00 66.56 154 LYS A O 1
ATOM 1147 N N . PRO A 1 155 ? -49.232 -20.927 32.745 1.00 66.12 155 PRO A N 1
ATOM 1148 C CA . PRO A 1 155 ? -49.548 -22.098 33.535 1.00 66.12 155 PRO A CA 1
ATOM 1149 C C . PRO A 1 155 ? -50.184 -23.097 32.576 1.00 66.12 155 PRO A C 1
ATOM 1151 O O . PRO A 1 155 ? -51.160 -22.786 31.894 1.00 66.12 155 PRO A O 1
ATOM 1154 N N . VAL A 1 156 ? -49.542 -24.255 32.431 1.00 67.19 156 VAL A N 1
ATOM 1155 C CA . VAL A 1 156 ? -50.113 -25.373 31.691 1.00 67.19 156 VAL A CA 1
ATOM 1156 C C . VAL A 1 156 ? -51.386 -25.707 32.453 1.00 67.19 156 VAL A C 1
ATOM 1158 O O . VAL A 1 156 ? -51.304 -26.255 33.551 1.00 67.19 156 VAL A O 1
ATOM 1161 N N . MET A 1 157 ? -52.539 -25.280 31.930 1.00 56.41 157 MET A N 1
ATOM 1162 C CA . MET A 1 157 ? -53.828 -25.625 32.514 1.00 56.41 157 MET A CA 1
ATOM 1163 C C . MET A 1 157 ? -53.905 -27.146 32.505 1.00 56.41 157 MET A C 1
ATOM 1165 O O . MET A 1 157 ? -53.887 -27.777 31.446 1.00 56.41 157 MET A O 1
ATOM 1169 N N . LYS A 1 158 ? -53.909 -27.737 33.699 1.00 57.69 158 LYS A N 1
ATOM 1170 C CA . LYS A 1 158 ? -54.208 -29.153 33.847 1.00 57.69 158 LYS A CA 1
ATOM 1171 C C . LYS A 1 158 ? -55.689 -29.338 33.497 1.00 57.69 158 LYS A C 1
ATOM 1173 O O . LYS A 1 158 ? -56.504 -28.494 33.875 1.00 57.69 158 LYS A O 1
ATOM 1178 N N . PRO A 1 159 ? -56.062 -30.407 32.781 1.00 53.81 159 PRO A N 1
ATOM 1179 C CA . PRO A 1 159 ? -57.466 -30.738 32.575 1.00 53.81 159 PRO A CA 1
ATOM 1180 C C . PRO A 1 159 ? -58.144 -30.936 33.942 1.00 53.81 159 PRO A C 1
ATOM 1182 O O . PRO A 1 159 ? -57.846 -31.913 34.624 1.00 53.81 159 PRO A O 1
ATOM 1185 N N . GLY A 1 160 ? -59.003 -30.002 34.370 1.00 59.03 160 GLY A N 1
ATOM 1186 C CA . GLY A 1 160 ? -59.802 -30.167 35.593 1.00 59.03 160 GLY A CA 1
ATOM 1187 C C . GLY A 1 160 ? -60.165 -28.905 36.382 1.00 59.03 160 GLY A C 1
ATOM 1188 O O . GLY A 1 160 ? -61.152 -28.947 37.112 1.00 59.03 160 GLY A O 1
ATOM 1189 N N . ASP A 1 161 ? -59.449 -27.787 36.231 1.00 55.22 161 ASP A N 1
ATOM 1190 C CA . ASP A 1 161 ? -59.740 -26.583 37.025 1.00 55.22 161 ASP A CA 1
ATOM 1191 C C . ASP A 1 161 ? -60.924 -25.797 36.432 1.00 55.22 161 ASP A C 1
ATOM 1193 O O . ASP A 1 161 ? -60.836 -25.215 35.347 1.00 55.22 161 ASP A O 1
ATOM 1197 N N . LYS A 1 162 ? -62.064 -25.801 37.134 1.00 45.62 162 LYS A N 1
ATOM 1198 C CA . LYS A 1 162 ? -63.245 -24.998 36.785 1.00 45.62 162 LYS A CA 1
ATOM 1199 C C . LYS A 1 162 ? -63.058 -23.552 37.267 1.00 45.62 162 LYS A C 1
ATOM 1201 O O . LYS A 1 162 ? -62.636 -23.357 38.404 1.00 45.62 162 LYS A O 1
ATOM 1206 N N . PRO A 1 163 ? -63.414 -22.533 36.464 1.00 47.12 163 PRO A N 1
ATOM 1207 C CA . PRO A 1 163 ? -63.410 -21.156 36.929 1.00 47.12 163 PRO A CA 1
ATOM 1208 C C . PRO A 1 163 ? -64.645 -20.919 37.802 1.00 47.12 163 PRO A C 1
ATOM 1210 O O . PRO A 1 163 ? -65.781 -20.978 37.330 1.00 47.12 163 PRO A O 1
ATOM 1213 N N . GLU A 1 164 ? -64.424 -20.652 39.084 1.00 50.34 164 GLU A N 1
ATOM 1214 C CA . GLU A 1 164 ? -65.470 -20.189 39.990 1.00 50.34 164 GLU A CA 1
ATOM 1215 C C . GLU A 1 164 ? -65.699 -18.692 39.727 1.00 50.34 164 GLU A C 1
ATOM 1217 O O . GLU A 1 164 ? -64.907 -17.832 40.112 1.00 50.34 164 GLU A O 1
ATOM 1222 N N . VAL A 1 165 ? -66.755 -18.381 38.972 1.00 46.34 165 VAL A N 1
ATOM 1223 C CA . VAL A 1 165 ? -67.166 -17.005 38.671 1.00 46.34 165 VAL A CA 1
ATOM 1224 C C . VAL A 1 165 ? -67.946 -16.470 39.865 1.00 46.34 165 VAL A C 1
ATOM 1226 O O . VAL A 1 165 ? -69.116 -16.801 40.055 1.00 46.34 165 VAL A O 1
ATOM 1229 N N . LYS A 1 166 ? -67.300 -15.626 40.670 1.00 40.47 166 LYS A N 1
ATOM 1230 C CA . LYS A 1 166 ? -67.974 -14.839 41.704 1.00 40.47 166 LYS A CA 1
ATOM 1231 C C . LYS A 1 166 ? -68.424 -13.514 41.088 1.00 40.47 166 LYS A C 1
ATOM 1233 O O . LYS A 1 166 ? -67.599 -12.679 40.733 1.00 40.47 166 LYS A O 1
ATOM 1238 N N . ALA A 1 167 ? -69.733 -13.366 40.904 1.00 41.53 167 ALA A N 1
ATOM 1239 C CA . ALA A 1 167 ? -70.352 -12.132 40.441 1.00 41.53 167 ALA A CA 1
ATOM 1240 C C . ALA A 1 167 ? -70.379 -11.101 41.580 1.00 41.53 167 ALA A C 1
ATOM 1242 O O . ALA A 1 167 ? -70.947 -11.373 42.637 1.00 41.53 167 ALA A O 1
ATOM 1243 N N . GLU A 1 168 ? -69.800 -9.922 41.355 1.00 39.09 168 GLU A N 1
ATOM 1244 C CA . GLU A 1 168 ? -70.032 -8.741 42.190 1.00 39.09 168 GLU A CA 1
ATOM 1245 C C . GLU A 1 168 ? -70.976 -7.778 41.450 1.00 39.09 168 GLU A C 1
ATOM 1247 O O . GLU A 1 168 ? -70.732 -7.472 40.278 1.00 39.09 168 GLU A O 1
ATOM 1252 N N . PRO A 1 169 ? -72.063 -7.306 42.085 1.00 46.00 169 PRO A N 1
ATOM 1253 C CA . PRO A 1 169 ? -72.964 -6.334 41.491 1.00 46.00 169 PRO A CA 1
ATOM 1254 C C . PRO A 1 169 ? -72.522 -4.906 41.832 1.00 46.00 169 PRO A C 1
ATOM 1256 O O . PRO A 1 169 ? -72.278 -4.577 42.990 1.00 46.00 169 PRO A O 1
ATOM 1259 N N . GLY A 1 170 ? -72.517 -4.035 40.822 1.00 49.28 170 GLY A N 1
ATOM 1260 C CA . GLY A 1 170 ? -72.566 -2.586 41.025 1.00 49.28 170 GLY A CA 1
ATOM 1261 C C . GLY A 1 170 ? -71.268 -1.836 40.742 1.00 49.28 170 GLY A C 1
ATOM 1262 O O . GLY A 1 170 ? -70.539 -1.460 41.656 1.00 49.28 170 GLY A O 1
ATOM 1263 N N . LYS A 1 171 ? -71.044 -1.494 39.469 1.00 30.91 171 LYS A N 1
ATOM 1264 C CA . LYS A 1 171 ? -70.391 -0.229 39.113 1.00 30.91 171 LYS A CA 1
ATOM 1265 C C . LYS A 1 171 ? -70.857 0.212 37.729 1.00 30.91 171 LYS A C 1
ATOM 1267 O O . LYS A 1 171 ? -70.602 -0.467 36.739 1.00 30.91 171 LYS A O 1
ATOM 1272 N N . GLU A 1 172 ? -71.602 1.310 37.693 1.00 38.53 172 GLU A N 1
ATOM 1273 C CA . GLU A 1 172 ? -72.094 1.934 36.465 1.00 38.53 172 GLU A CA 1
ATOM 1274 C C . GLU A 1 172 ? -70.940 2.349 35.527 1.00 38.53 172 GLU A C 1
ATOM 1276 O O . GLU A 1 172 ? -69.842 2.669 35.999 1.00 38.53 172 GLU A O 1
ATOM 1281 N N . PRO A 1 173 ? -71.165 2.372 34.201 1.00 45.91 173 PRO A N 1
ATOM 1282 C CA . PRO A 1 173 ? -70.169 2.794 33.229 1.00 45.91 173 PRO A CA 1
ATOM 1283 C C . PRO A 1 173 ? -70.192 4.321 33.077 1.00 45.91 173 PRO A C 1
ATOM 1285 O O . PRO A 1 173 ? -71.083 4.887 32.449 1.00 45.91 173 PRO A O 1
ATOM 1288 N N . GLY A 1 174 ? -69.182 4.992 33.629 1.00 39.50 174 GLY A N 1
ATOM 1289 C CA . GLY A 1 174 ? -68.976 6.428 33.465 1.00 39.50 174 GLY A CA 1
ATOM 1290 C C . GLY A 1 174 ? -67.534 6.753 33.086 1.00 39.50 174 GLY A C 1
ATOM 1291 O O . GLY A 1 174 ? -66.627 6.535 33.880 1.00 39.50 174 GLY A O 1
ATOM 1292 N N . ALA A 1 175 ? -67.364 7.312 31.884 1.00 40.94 175 ALA A N 1
ATOM 1293 C CA . ALA A 1 175 ? -66.215 8.104 31.433 1.00 40.94 175 ALA A CA 1
ATOM 1294 C C . ALA A 1 175 ? -64.835 7.411 31.350 1.00 40.94 175 ALA A C 1
ATOM 1296 O O . ALA A 1 175 ? -63.975 7.599 32.204 1.00 40.94 175 ALA A O 1
ATOM 1297 N N . ALA A 1 176 ? -64.572 6.709 30.241 1.00 38.31 176 ALA A N 1
ATOM 1298 C CA . ALA A 1 176 ? -63.207 6.488 29.734 1.00 38.31 176 ALA A CA 1
ATOM 1299 C C . ALA A 1 176 ? -63.215 6.084 28.246 1.00 38.31 176 ALA A C 1
ATOM 1301 O O . ALA A 1 176 ? -62.630 5.077 27.856 1.00 38.31 176 ALA A O 1
ATOM 1302 N N . ALA A 1 177 ? -63.912 6.844 27.402 1.00 39.06 177 ALA A N 1
ATOM 1303 C CA . ALA A 1 177 ? -63.937 6.632 25.956 1.00 39.06 177 ALA A CA 1
ATOM 1304 C C . ALA A 1 177 ? -63.538 7.924 25.234 1.00 39.06 177 ALA A C 1
ATOM 1306 O O . ALA A 1 177 ? -64.354 8.503 24.540 1.00 39.06 177 ALA A O 1
ATOM 1307 N N . ASP A 1 178 ? -62.310 8.415 25.441 1.00 38.91 178 ASP A N 1
ATOM 1308 C CA . ASP A 1 178 ? -61.802 9.538 24.622 1.00 38.91 178 ASP A CA 1
ATOM 1309 C C . ASP A 1 178 ? -60.265 9.635 24.499 1.00 38.91 178 ASP A C 1
ATOM 1311 O O . ASP A 1 178 ? -59.731 10.472 23.783 1.00 38.91 178 ASP A O 1
ATOM 1315 N N . ALA A 1 179 ? -59.484 8.762 25.146 1.00 42.31 179 ALA A N 1
ATOM 1316 C CA . ALA A 1 179 ? -58.024 8.939 25.172 1.00 42.31 179 ALA A CA 1
ATOM 1317 C C . ALA A 1 179 ? -57.253 8.230 24.037 1.00 42.31 179 ALA A C 1
ATOM 1319 O O . ALA A 1 179 ? -56.056 8.463 23.872 1.00 42.31 179 ALA A O 1
ATOM 1320 N N . THR A 1 180 ? -57.884 7.348 23.255 1.00 45.03 180 THR A N 1
ATOM 1321 C CA . THR A 1 180 ? -57.168 6.458 22.314 1.00 45.03 180 THR A CA 1
ATOM 1322 C C . THR A 1 180 ? -57.301 6.834 20.837 1.00 45.03 180 THR A C 1
ATOM 1324 O O . THR A 1 180 ? -56.553 6.298 20.020 1.00 45.03 180 THR A O 1
ATOM 1327 N N . ALA A 1 181 ? -58.170 7.784 20.474 1.00 42.53 181 ALA A N 1
ATOM 1328 C CA . ALA A 1 181 ? -58.372 8.187 19.076 1.00 42.53 181 ALA A CA 1
ATOM 1329 C C . ALA A 1 181 ? -57.358 9.242 18.575 1.00 42.53 181 ALA A C 1
ATOM 1331 O O . ALA A 1 181 ? -56.993 9.236 17.400 1.00 42.53 181 ALA A O 1
ATOM 1332 N N . GLY A 1 182 ? -56.837 10.114 19.449 1.00 40.97 182 GLY A N 1
ATOM 1333 C CA . GLY A 1 182 ? -55.986 11.244 19.034 1.00 40.97 182 GLY A CA 1
ATOM 1334 C C . GLY A 1 182 ? -54.557 10.870 18.613 1.00 40.97 182 GLY A C 1
ATOM 1335 O O . GLY A 1 182 ? -54.008 11.429 17.662 1.00 40.97 182 GLY A O 1
ATOM 1336 N N . ALA A 1 183 ? -53.950 9.873 19.263 1.00 50.09 183 ALA A N 1
ATOM 1337 C CA . ALA A 1 183 ? -52.527 9.566 19.075 1.00 50.09 183 ALA A CA 1
ATOM 1338 C C . ALA A 1 183 ? -52.193 8.956 17.697 1.00 50.09 183 ALA A C 1
ATOM 1340 O O . ALA A 1 183 ? -51.066 9.090 17.209 1.00 50.09 183 ALA A O 1
ATOM 1341 N N . GLY A 1 184 ? -53.162 8.289 17.060 1.00 41.69 184 GLY A N 1
ATOM 1342 C CA . GLY A 1 184 ? -53.007 7.721 15.717 1.00 41.69 184 GLY A CA 1
ATOM 1343 C C . GLY A 1 184 ? -53.059 8.783 14.618 1.00 41.69 184 GLY A C 1
ATOM 1344 O O . GLY A 1 184 ? -52.263 8.741 13.682 1.00 41.69 184 GLY A O 1
ATOM 1345 N N . GLN A 1 185 ? -53.939 9.773 14.776 1.00 54.06 185 GLN A N 1
ATOM 1346 C CA . GLN A 1 185 ? -54.196 10.814 13.778 1.00 54.06 185 GLN A CA 1
ATOM 1347 C C . GLN A 1 185 ? -53.150 11.946 13.809 1.00 54.06 185 GLN A C 1
ATOM 1349 O O . GLN A 1 185 ? -52.807 12.527 12.776 1.00 54.06 185 GLN A O 1
ATOM 1354 N N . GLU A 1 186 ? -52.547 12.216 14.971 1.00 55.16 186 GLU A N 1
ATOM 1355 C CA . GLU A 1 186 ? -51.395 13.127 15.068 1.00 55.16 186 GLU A CA 1
ATOM 1356 C C . GLU A 1 186 ? -50.106 12.540 14.470 1.00 55.16 186 GLU A C 1
ATOM 1358 O O . GLU A 1 186 ? -49.260 13.271 13.947 1.00 55.16 186 GLU A O 1
ATOM 1363 N N . ARG A 1 187 ? -49.925 11.213 14.519 1.00 59.06 187 ARG A N 1
ATOM 1364 C CA . ARG A 1 187 ? -48.738 10.563 13.939 1.00 59.06 187 ARG A CA 1
ATOM 1365 C C . ARG A 1 187 ? -48.754 10.576 12.417 1.00 59.06 187 ARG A C 1
ATOM 1367 O O . ARG A 1 187 ? -47.706 10.814 11.820 1.00 59.06 187 ARG A O 1
ATOM 1374 N N . THR A 1 188 ? -49.910 10.344 11.801 1.00 61.97 188 THR A N 1
ATOM 1375 C CA . THR A 1 188 ? -50.059 10.355 10.339 1.00 61.97 188 THR A CA 1
ATOM 1376 C C . THR A 1 188 ? -49.849 11.758 9.773 1.00 61.97 188 THR A C 1
ATOM 1378 O O . THR A 1 188 ? -49.015 11.937 8.889 1.00 61.97 188 THR A O 1
ATOM 1381 N N . SER A 1 189 ? -50.471 12.776 10.372 1.00 61.50 189 SER A N 1
ATOM 1382 C CA . SER A 1 189 ? -50.331 14.176 9.939 1.00 61.50 189 SER A CA 1
ATOM 1383 C C . SER A 1 189 ? -48.904 14.733 10.079 1.00 61.50 189 SER A C 1
ATOM 1385 O O . SER A 1 189 ? -48.437 15.479 9.212 1.00 61.50 189 SER A O 1
ATOM 1387 N N . ARG A 1 190 ? -48.152 14.340 11.121 1.00 68.25 190 ARG A N 1
ATOM 1388 C CA . ARG A 1 190 ? -46.722 14.697 11.250 1.00 68.25 190 ARG A CA 1
ATOM 1389 C C . ARG A 1 190 ? -45.839 14.008 10.209 1.00 68.25 190 ARG A C 1
ATOM 1391 O O . ARG A 1 190 ? -44.849 14.602 9.781 1.00 68.25 190 ARG A O 1
ATOM 1398 N N . LEU A 1 191 ? -46.162 12.776 9.816 1.00 73.50 191 LEU A N 1
ATOM 1399 C CA . LEU A 1 191 ? -45.394 12.036 8.812 1.00 73.50 191 LEU A CA 1
ATOM 1400 C C . LEU A 1 191 ? -45.629 12.604 7.404 1.00 73.50 191 LEU A C 1
ATOM 1402 O O . LEU A 1 191 ? -44.676 12.783 6.650 1.00 73.50 191 LEU A O 1
ATOM 1406 N N . GLU A 1 192 ? -46.873 12.971 7.089 1.00 79.31 192 GLU A N 1
ATOM 1407 C CA . GLU A 1 192 ? -47.238 13.601 5.814 1.00 79.31 192 GLU A CA 1
ATOM 1408 C C . GLU A 1 192 ? -46.589 14.977 5.636 1.00 79.31 192 GLU A C 1
ATOM 1410 O O . GLU A 1 192 ? -46.073 15.271 4.557 1.00 79.31 192 GLU A O 1
ATOM 1415 N N . ARG A 1 193 ? -46.508 15.791 6.701 1.00 75.38 193 ARG A N 1
ATOM 1416 C CA . ARG A 1 193 ? -45.751 17.056 6.667 1.00 75.38 193 ARG A CA 1
ATOM 1417 C C . ARG A 1 193 ? -44.269 16.842 6.357 1.00 75.38 193 ARG A C 1
ATOM 1419 O O . ARG A 1 193 ? -43.730 17.549 5.512 1.00 75.38 193 ARG A O 1
ATOM 1426 N N . LYS A 1 194 ? -43.629 15.843 6.977 1.00 79.88 194 LYS A N 1
ATOM 1427 C CA . LYS A 1 194 ? -42.212 15.529 6.722 1.00 79.88 194 LYS A CA 1
ATOM 1428 C C . LYS A 1 194 ? -41.966 15.032 5.296 1.00 79.88 194 LYS A C 1
ATOM 1430 O O . LYS A 1 194 ? -40.984 15.430 4.679 1.00 79.88 194 LYS A O 1
ATOM 1435 N N . LEU A 1 195 ? -42.869 14.214 4.751 1.00 80.19 195 LEU A N 1
ATOM 1436 C CA . LEU A 1 195 ? -42.795 13.771 3.353 1.00 80.19 195 LEU A CA 1
ATOM 1437 C C . LEU A 1 195 ? -43.028 14.921 2.359 1.00 80.19 195 LEU A C 1
ATOM 1439 O O . LEU A 1 195 ? -42.410 14.945 1.296 1.00 80.19 195 LEU A O 1
ATOM 1443 N N . ALA A 1 196 ? -43.896 15.883 2.687 1.00 73.12 196 ALA A N 1
ATOM 1444 C CA . ALA A 1 196 ? -44.113 17.072 1.862 1.00 73.12 196 ALA A CA 1
ATOM 1445 C C . ALA A 1 196 ? -42.903 18.027 1.873 1.00 73.12 196 ALA A C 1
ATOM 1447 O O . ALA A 1 196 ? -42.582 18.618 0.843 1.00 73.12 196 ALA A O 1
ATOM 1448 N N . GLU A 1 197 ? -42.209 18.157 3.007 1.00 75.69 197 GLU A N 1
ATOM 1449 C CA . GLU A 1 197 ? -40.945 18.901 3.107 1.00 75.69 197 GLU A CA 1
ATOM 1450 C C . GLU A 1 197 ? -39.819 18.228 2.312 1.00 75.69 197 GLU A C 1
ATOM 1452 O O . GLU A 1 197 ? -39.109 18.910 1.576 1.00 75.69 197 GLU A O 1
ATOM 1457 N N . GLN A 1 198 ? -39.696 16.897 2.384 1.00 72.12 198 GLN A N 1
ATOM 1458 C CA . GLN A 1 198 ? -38.705 16.145 1.603 1.00 72.12 198 GLN A CA 1
ATOM 1459 C C . GLN A 1 198 ? -38.925 16.291 0.095 1.00 72.12 198 GLN A C 1
ATOM 1461 O O . GLN A 1 198 ? -37.984 16.619 -0.619 1.00 72.12 198 GLN A O 1
ATOM 1466 N N . ARG A 1 199 ? -40.171 16.171 -0.384 1.00 70.06 199 ARG A N 1
ATOM 1467 C CA . ARG A 1 199 ? -40.481 16.395 -1.806 1.00 70.06 199 ARG A CA 1
ATOM 1468 C C . ARG A 1 199 ? -40.164 17.814 -2.275 1.00 70.06 199 ARG A C 1
ATOM 1470 O O . ARG A 1 199 ? -39.719 17.978 -3.404 1.00 70.06 199 ARG A O 1
ATOM 1477 N N . ARG A 1 200 ? -40.359 18.834 -1.426 1.00 65.94 200 ARG A N 1
ATOM 1478 C CA . ARG A 1 200 ? -39.955 20.217 -1.746 1.00 65.94 200 ARG A CA 1
ATOM 1479 C C . ARG A 1 200 ? -38.438 20.380 -1.822 1.00 65.94 200 ARG A C 1
ATOM 1481 O O . ARG A 1 200 ? -37.965 21.122 -2.677 1.00 65.94 200 ARG A O 1
ATOM 1488 N N . ALA A 1 201 ? -37.695 19.710 -0.941 1.00 63.22 201 ALA A N 1
ATOM 1489 C CA . ALA A 1 201 ? -36.235 19.727 -0.959 1.00 63.22 201 ALA A CA 1
ATOM 1490 C C . ALA A 1 201 ? -35.671 19.015 -2.201 1.00 63.22 201 ALA A C 1
ATOM 1492 O O . ALA A 1 201 ? -34.715 19.503 -2.796 1.00 63.22 201 ALA A O 1
ATOM 1493 N N . GLU A 1 202 ? -36.298 17.919 -2.633 1.00 61.31 202 GLU A N 1
ATOM 1494 C CA . GLU A 1 202 ? -35.924 17.190 -3.852 1.00 61.31 202 GLU A CA 1
ATOM 1495 C C . GLU A 1 202 ? -36.285 17.972 -5.125 1.00 61.31 202 GLU A C 1
ATOM 1497 O O . GLU A 1 202 ? -35.455 18.096 -6.020 1.00 61.31 202 GLU A O 1
ATOM 1502 N N . SER A 1 203 ? -37.457 18.619 -5.182 1.00 58.09 203 SER A N 1
ATOM 1503 C CA . SER A 1 203 ? -37.843 19.458 -6.332 1.00 58.09 203 SER A CA 1
ATOM 1504 C C . SER A 1 203 ? -37.034 20.755 -6.470 1.00 58.09 203 SER A C 1
ATOM 1506 O O . SER A 1 203 ? -37.195 21.475 -7.450 1.00 58.09 203 SER A O 1
ATOM 1508 N N . GLY A 1 204 ? -36.207 21.095 -5.476 1.00 52.28 204 GLY A N 1
ATOM 1509 C CA . GLY A 1 204 ? -35.347 22.278 -5.486 1.00 52.28 204 GLY A CA 1
ATOM 1510 C C . GLY A 1 204 ? -33.968 22.061 -6.116 1.00 52.28 204 GLY A C 1
ATOM 1511 O O . GLY A 1 204 ? -33.204 23.021 -6.183 1.00 52.28 204 GLY A O 1
ATOM 1512 N N . HIS A 1 205 ? -33.625 20.837 -6.545 1.00 49.84 205 HIS A N 1
ATOM 1513 C CA . HIS A 1 205 ? -32.299 20.525 -7.102 1.00 49.84 205 HIS A CA 1
ATOM 1514 C C . HIS A 1 205 ? -32.274 20.250 -8.614 1.00 49.84 205 HIS A C 1
ATOM 1516 O O . HIS A 1 205 ? -31.192 20.116 -9.178 1.00 49.84 205 HIS A O 1
ATOM 1522 N N . ASP A 1 206 ? -33.429 20.270 -9.284 1.00 43.28 206 ASP A N 1
ATOM 1523 C CA . ASP A 1 206 ? -33.538 20.127 -10.740 1.00 43.28 206 ASP A CA 1
ATOM 1524 C C . ASP A 1 206 ? -33.946 21.459 -11.389 1.00 43.28 206 ASP A C 1
ATOM 1526 O O . ASP A 1 206 ? -35.047 21.636 -11.905 1.00 43.28 206 ASP A O 1
ATOM 1530 N N . ALA A 1 207 ? -33.032 22.427 -11.353 1.00 41.94 207 ALA A N 1
ATOM 1531 C CA . ALA A 1 207 ? -33.065 23.600 -12.222 1.00 41.94 207 ALA A CA 1
ATOM 1532 C C . ALA A 1 207 ? -31.708 23.733 -12.922 1.00 41.94 207 ALA A C 1
ATOM 1534 O O . ALA A 1 207 ? -30.922 24.639 -12.652 1.00 41.94 207 ALA A O 1
ATOM 1535 N N . ALA A 1 208 ? -31.417 22.783 -13.810 1.00 41.09 208 ALA A N 1
ATOM 1536 C CA . ALA A 1 208 ? -30.387 22.953 -14.823 1.00 41.09 208 ALA A CA 1
ATOM 1537 C C . ALA A 1 208 ? -30.922 23.902 -15.913 1.00 41.09 208 ALA A C 1
ATOM 1539 O O . ALA A 1 208 ? -31.966 23.604 -16.499 1.00 41.09 208 ALA A O 1
ATOM 1540 N N . PRO A 1 209 ? -30.246 25.018 -16.235 1.00 40.25 209 PRO A N 1
ATOM 1541 C CA . PRO A 1 209 ? -30.562 25.761 -17.440 1.00 40.25 209 PRO A CA 1
ATOM 1542 C C . PRO A 1 209 ? -29.896 25.067 -18.636 1.00 40.25 209 PRO A C 1
ATOM 1544 O O . PRO A 1 209 ? -28.673 25.054 -18.772 1.00 40.25 209 PRO A O 1
ATOM 1547 N N . GLN A 1 210 ? -30.714 24.480 -19.508 1.00 44.44 210 GLN A N 1
ATOM 1548 C CA . GLN A 1 210 ? -30.365 24.277 -20.913 1.00 44.44 210 GLN A CA 1
ATOM 1549 C C . GLN A 1 210 ? -30.629 25.582 -21.670 1.00 44.44 210 GLN A C 1
ATOM 1551 O O . GLN A 1 210 ? -31.701 26.169 -21.533 1.00 44.44 210 GLN A O 1
ATOM 1556 N N . GLY A 1 211 ? -29.638 26.030 -22.442 1.00 33.19 211 GLY A N 1
ATOM 1557 C CA . GLY A 1 211 ? -29.723 27.228 -23.275 1.00 33.19 211 GLY A CA 1
ATOM 1558 C C . GLY A 1 211 ? -28.416 27.520 -24.015 1.00 33.19 211 GLY A C 1
ATOM 1559 O O . GLY A 1 211 ? -27.611 28.315 -23.553 1.00 33.19 211 GLY A O 1
ATOM 1560 N N . ASP A 1 212 ? -28.225 26.801 -25.120 1.00 35.44 212 ASP A N 1
ATOM 1561 C CA . ASP A 1 212 ? -27.775 27.264 -26.440 1.00 35.44 212 ASP A CA 1
ATOM 1562 C C . ASP A 1 212 ? -26.518 28.144 -26.634 1.00 35.44 212 ASP A C 1
ATOM 1564 O O . ASP A 1 212 ? -26.440 29.297 -26.230 1.00 35.44 212 ASP A O 1
ATOM 1568 N N . ALA A 1 213 ? -25.636 27.590 -27.480 1.00 39.22 213 ALA A N 1
ATOM 1569 C CA . ALA A 1 213 ? -24.811 28.243 -28.504 1.00 39.22 213 ALA A CA 1
ATOM 1570 C C . ALA A 1 213 ? -23.707 29.240 -28.075 1.00 39.22 213 ALA A C 1
ATOM 1572 O O . ALA A 1 213 ? -23.954 30.329 -27.580 1.00 39.22 213 ALA A O 1
ATOM 1573 N N . VAL A 1 214 ? -22.452 28.936 -28.427 1.00 40.06 214 VAL A N 1
ATOM 1574 C CA . VAL A 1 214 ? -21.811 29.352 -29.695 1.00 40.06 214 VAL A CA 1
ATOM 1575 C C . VAL A 1 214 ? -20.396 28.758 -29.722 1.00 40.06 214 VAL A C 1
ATOM 1577 O O . VAL A 1 214 ? -19.574 29.006 -28.842 1.00 40.06 214 VAL A O 1
ATOM 1580 N N . ALA A 1 215 ? -20.116 27.963 -30.754 1.00 43.50 215 ALA A N 1
ATOM 1581 C CA . ALA A 1 215 ? -18.770 27.530 -31.095 1.00 43.50 215 ALA A CA 1
ATOM 1582 C C . ALA A 1 215 ? -17.934 28.747 -31.517 1.00 43.50 215 ALA A C 1
ATOM 1584 O O . ALA A 1 215 ? -18.281 29.428 -32.482 1.00 43.50 215 ALA A O 1
ATOM 1585 N N . GLN A 1 216 ? -16.829 29.004 -30.819 1.00 45.19 216 GLN A N 1
ATOM 1586 C CA . GLN A 1 216 ? -15.786 29.907 -31.299 1.00 45.19 216 GLN A CA 1
ATOM 1587 C C . GLN A 1 216 ? -14.615 29.073 -31.838 1.00 45.19 216 GLN A C 1
ATOM 1589 O O . GLN A 1 216 ? -14.159 28.159 -31.145 1.00 45.19 216 GLN A O 1
ATOM 1594 N N . PRO A 1 217 ? -14.131 29.337 -33.064 1.00 42.56 217 PRO A N 1
ATOM 1595 C CA . PRO A 1 217 ? -12.968 28.654 -33.605 1.00 42.56 217 PRO A CA 1
ATOM 1596 C C . PRO A 1 217 ? -11.699 29.110 -32.879 1.00 42.56 217 PRO A C 1
ATOM 1598 O O . PRO A 1 217 ? -11.459 30.300 -32.683 1.00 42.56 217 PRO A O 1
ATOM 1601 N N . ILE A 1 218 ? -10.878 28.137 -32.497 1.00 49.03 218 ILE A N 1
ATOM 1602 C CA . ILE A 1 218 ? -9.556 28.343 -31.907 1.00 49.03 218 ILE A CA 1
ATOM 1603 C C . ILE A 1 218 ? -8.627 28.869 -33.018 1.00 49.03 218 ILE A C 1
ATOM 1605 O O . ILE A 1 218 ? -8.476 28.181 -34.032 1.00 49.03 218 ILE A O 1
ATOM 1609 N N . PRO A 1 219 ? -7.995 30.048 -32.883 1.00 42.22 219 PRO A N 1
ATOM 1610 C CA . PRO A 1 219 ? -6.985 30.481 -33.838 1.00 42.22 219 PRO A CA 1
ATOM 1611 C C . PRO A 1 219 ? -5.700 29.659 -33.653 1.00 42.22 219 PRO A C 1
ATOM 1613 O O . PRO A 1 219 ? -5.072 29.681 -32.596 1.00 42.22 219 PRO A O 1
ATOM 1616 N N . MET A 1 220 ? -5.305 28.941 -34.704 1.00 48.81 220 MET A N 1
ATOM 1617 C CA . MET A 1 220 ? -3.941 28.437 -34.879 1.00 48.81 220 MET A CA 1
ATOM 1618 C C . MET A 1 220 ? -3.002 29.631 -35.115 1.00 48.81 220 MET A C 1
ATOM 1620 O O . MET A 1 220 ? -3.268 30.406 -36.038 1.00 48.81 220 MET A O 1
ATOM 1624 N N . PRO A 1 221 ? -1.885 29.788 -34.388 1.00 48.88 221 PRO A N 1
ATOM 1625 C CA . PRO A 1 221 ? -0.777 30.571 -34.900 1.00 48.88 221 PRO A CA 1
ATOM 1626 C C . PRO A 1 221 ? 0.020 29.735 -35.905 1.00 48.88 221 PRO A C 1
ATOM 1628 O O . PRO A 1 221 ? 0.438 28.606 -35.643 1.00 48.88 221 PRO A O 1
ATOM 1631 N N . ALA A 1 222 ? 0.166 30.331 -37.082 1.00 38.53 222 ALA A N 1
ATOM 1632 C CA . ALA A 1 222 ? 0.936 29.854 -38.207 1.00 38.53 222 ALA A CA 1
ATOM 1633 C C . ALA A 1 222 ? 2.430 29.704 -37.875 1.00 38.53 222 ALA A C 1
ATOM 1635 O O . ALA A 1 222 ? 2.997 30.431 -37.064 1.00 38.53 222 ALA A O 1
ATOM 1636 N N . SER A 1 223 ? 3.036 28.762 -38.590 1.00 42.59 223 SER A N 1
ATOM 1637 C CA . SER A 1 223 ? 4.453 28.650 -38.937 1.00 42.59 223 SER A CA 1
ATOM 1638 C C . SER A 1 223 ? 5.233 29.972 -38.938 1.00 42.59 223 SER A C 1
ATOM 1640 O O . SER A 1 223 ? 4.863 30.906 -39.647 1.00 42.59 223 SER A O 1
ATOM 1642 N N . GLY A 1 224 ? 6.364 29.989 -38.229 1.00 34.59 224 GLY A N 1
ATOM 1643 C CA . GLY A 1 224 ? 7.318 31.094 -38.244 1.00 34.59 224 GLY A CA 1
ATOM 1644 C C . GLY A 1 224 ? 8.559 30.817 -37.397 1.00 34.59 224 GLY A C 1
ATOM 1645 O O . GLY A 1 224 ? 8.535 31.008 -36.192 1.00 34.59 224 GLY A O 1
ATOM 1646 N N . GLU A 1 225 ? 9.623 30.415 -38.089 1.00 40.41 225 GLU A N 1
ATOM 1647 C CA . GLU A 1 225 ? 11.033 30.669 -37.763 1.00 40.41 225 GLU A CA 1
ATOM 1648 C C . GLU A 1 225 ? 11.755 29.739 -36.775 1.00 40.41 225 GLU A C 1
ATOM 1650 O O . GLU A 1 225 ? 11.691 29.821 -35.551 1.00 40.41 225 GLU A O 1
ATOM 1655 N N . ALA A 1 226 ? 12.543 28.867 -37.405 1.00 42.62 226 ALA A N 1
ATOM 1656 C CA . ALA A 1 226 ? 13.728 28.255 -36.855 1.00 42.62 226 ALA A CA 1
ATOM 1657 C C . ALA A 1 226 ? 14.702 29.332 -36.353 1.00 42.62 226 ALA A C 1
ATOM 1659 O O . ALA A 1 226 ? 15.147 30.190 -37.111 1.00 42.62 226 ALA A O 1
ATOM 1660 N N . GLY A 1 227 ? 15.076 29.221 -35.085 1.00 32.00 227 GLY A N 1
ATOM 1661 C CA . GLY A 1 227 ? 16.189 29.935 -34.483 1.00 32.00 227 GLY A CA 1
ATOM 1662 C C . GLY A 1 227 ? 16.844 29.010 -33.472 1.00 32.00 227 GLY A C 1
ATOM 1663 O O . GLY A 1 227 ? 16.446 28.969 -32.313 1.00 32.00 227 GLY A O 1
ATOM 1664 N N . ALA A 1 228 ? 17.810 28.218 -33.931 1.00 36.38 228 ALA A N 1
ATOM 1665 C CA . ALA A 1 228 ? 18.769 27.583 -33.041 1.00 36.38 228 ALA A CA 1
ATOM 1666 C C . ALA A 1 228 ? 19.629 28.674 -32.385 1.00 36.38 228 ALA A C 1
ATOM 1668 O O . ALA A 1 228 ? 20.054 29.593 -33.086 1.00 36.38 228 ALA A O 1
ATOM 1669 N N . PRO A 1 229 ? 19.968 28.546 -31.096 1.00 42.53 229 PRO A N 1
ATOM 1670 C CA . PRO A 1 229 ? 21.214 29.088 -30.601 1.00 42.53 229 PRO A CA 1
ATOM 1671 C C . PRO A 1 229 ? 22.184 27.953 -30.276 1.00 42.53 229 PRO A C 1
ATOM 1673 O O . PRO A 1 229 ? 21.904 27.038 -29.501 1.00 42.53 229 PRO A O 1
ATOM 1676 N N . GLU A 1 230 ? 23.317 28.057 -30.957 1.00 35.00 230 GLU A N 1
ATOM 1677 C CA . GLU A 1 230 ? 24.629 27.500 -30.669 1.00 35.00 230 GLU A CA 1
ATOM 1678 C C . GLU A 1 230 ? 24.872 27.011 -29.234 1.00 35.00 230 GLU A C 1
ATOM 1680 O O . GLU A 1 230 ? 24.714 27.719 -28.240 1.00 35.00 230 GLU A O 1
ATOM 1685 N N . VAL A 1 231 ? 25.410 25.793 -29.188 1.00 40.91 231 VAL A N 1
ATOM 1686 C CA . VAL A 1 231 ? 26.485 25.371 -28.289 1.00 40.91 231 VAL A CA 1
ATOM 1687 C C . VAL A 1 231 ? 27.418 26.530 -27.916 1.00 40.91 231 VAL A C 1
ATOM 1689 O O . VAL A 1 231 ? 28.188 27.008 -28.742 1.00 40.91 231 VAL A O 1
ATOM 1692 N N . SER A 1 232 ? 27.420 26.904 -26.638 1.00 38.12 232 SER A N 1
ATOM 1693 C CA . SER A 1 232 ? 28.545 27.602 -26.022 1.00 38.12 232 SER A CA 1
ATOM 1694 C C . SER A 1 232 ? 29.022 26.797 -24.825 1.00 38.12 232 SER A C 1
ATOM 1696 O O . SER A 1 232 ? 28.309 26.587 -23.842 1.00 38.12 232 SER A O 1
ATOM 1698 N N . ALA A 1 233 ? 30.235 26.284 -24.986 1.00 38.12 233 ALA A N 1
ATOM 1699 C CA . ALA A 1 233 ? 31.017 25.621 -23.973 1.00 38.12 233 ALA A CA 1
ATOM 1700 C C . ALA A 1 233 ? 31.333 26.588 -22.825 1.00 38.12 233 ALA A C 1
ATOM 1702 O O . ALA A 1 233 ? 31.911 27.651 -23.035 1.00 38.12 233 ALA A O 1
ATOM 1703 N N . ALA A 1 234 ? 31.032 26.167 -21.601 1.00 35.47 234 ALA A N 1
ATOM 1704 C CA . ALA A 1 234 ? 31.661 26.694 -20.402 1.00 35.47 234 ALA A CA 1
ATOM 1705 C C . ALA A 1 234 ? 31.956 25.512 -19.475 1.00 35.47 234 ALA A C 1
ATOM 1707 O O . ALA A 1 234 ? 31.058 24.908 -18.890 1.00 35.47 234 ALA A O 1
ATOM 1708 N N . ALA A 1 235 ? 33.234 25.147 -19.431 1.00 39.03 235 ALA A N 1
ATOM 1709 C CA . ALA A 1 235 ? 33.795 24.175 -18.511 1.00 39.03 235 ALA A CA 1
ATOM 1710 C C . ALA A 1 235 ? 33.642 24.647 -17.053 1.00 39.03 235 ALA A C 1
ATOM 1712 O O . ALA A 1 235 ? 33.823 25.836 -16.786 1.00 39.03 235 ALA A O 1
ATOM 1713 N N . PRO A 1 236 ? 33.401 23.739 -16.096 1.00 44.97 236 PRO A N 1
ATOM 1714 C CA . PRO A 1 236 ? 33.776 23.952 -14.713 1.00 44.97 236 PRO A CA 1
ATOM 1715 C C . PRO A 1 236 ? 35.144 23.318 -14.419 1.00 44.97 236 PRO A C 1
ATOM 1717 O O . PRO A 1 236 ? 35.343 22.114 -14.566 1.00 44.97 236 PRO A O 1
ATOM 1720 N N . ASP A 1 237 ? 36.046 24.216 -14.035 1.00 39.91 237 ASP A N 1
ATOM 1721 C CA . ASP A 1 237 ? 37.271 24.115 -13.241 1.00 39.91 237 ASP A CA 1
ATOM 1722 C C . ASP A 1 237 ? 37.635 22.759 -12.600 1.00 39.91 237 ASP A C 1
ATOM 1724 O O . ASP A 1 237 ? 36.849 22.106 -11.909 1.00 39.91 237 ASP A O 1
ATOM 1728 N N . GLU A 1 238 ? 38.905 22.402 -12.787 1.00 40.09 238 GLU A N 1
ATOM 1729 C CA . GLU A 1 238 ? 39.596 21.240 -12.245 1.00 40.09 238 GLU A CA 1
ATOM 1730 C C . GLU A 1 238 ? 39.672 21.262 -10.706 1.00 40.09 238 GLU A C 1
ATOM 1732 O O . GLU A 1 238 ? 40.451 21.997 -10.098 1.00 40.09 238 GLU A O 1
ATOM 1737 N N . ALA A 1 239 ? 38.936 20.361 -10.051 1.00 38.09 239 ALA A N 1
ATOM 1738 C CA . ALA A 1 239 ? 39.165 20.019 -8.650 1.00 38.09 239 ALA A CA 1
ATOM 1739 C C . ALA A 1 239 ? 40.163 18.848 -8.540 1.00 38.09 239 ALA A C 1
ATOM 1741 O O . ALA A 1 239 ? 39.843 17.693 -8.815 1.00 38.09 239 ALA A O 1
ATOM 1742 N N . LYS A 1 240 ? 41.389 19.184 -8.121 1.00 37.91 240 LYS A N 1
ATOM 1743 C CA . LYS A 1 240 ? 42.505 18.301 -7.725 1.00 37.91 240 LYS A CA 1
ATOM 1744 C C . LYS A 1 240 ? 42.074 17.018 -6.974 1.00 37.91 240 LYS A C 1
ATOM 1746 O O . LYS A 1 240 ? 41.456 17.129 -5.914 1.00 37.91 240 LYS A O 1
ATOM 1751 N N . PRO A 1 241 ? 42.522 15.820 -7.397 1.00 43.84 241 PRO A N 1
ATOM 1752 C CA . PRO A 1 241 ? 42.490 14.615 -6.570 1.00 43.84 241 PRO A CA 1
ATOM 1753 C C . PRO A 1 241 ? 43.579 14.662 -5.489 1.00 43.84 241 PRO A C 1
ATOM 1755 O O . PRO A 1 241 ? 44.761 14.841 -5.786 1.00 43.84 241 PRO A O 1
ATOM 1758 N N . GLY A 1 242 ? 43.167 14.503 -4.231 1.00 42.34 242 GLY A N 1
ATOM 1759 C CA . GLY A 1 242 ? 44.057 14.343 -3.085 1.00 42.34 242 GLY A CA 1
ATOM 1760 C C . GLY A 1 242 ? 44.747 12.978 -3.082 1.00 42.34 242 GLY A C 1
ATOM 1761 O O . GLY A 1 242 ? 44.130 11.949 -3.350 1.00 42.34 242 GLY A O 1
ATOM 1762 N N . GLU A 1 243 ? 46.037 13.002 -2.763 1.00 43.81 243 GLU A N 1
ATOM 1763 C CA . GLU A 1 243 ? 46.905 11.849 -2.543 1.00 43.81 243 GLU A CA 1
ATOM 1764 C C . GLU A 1 243 ? 46.320 10.884 -1.497 1.00 43.81 243 GLU A C 1
ATOM 1766 O O . GLU A 1 243 ? 46.202 11.217 -0.317 1.00 43.81 243 GLU A O 1
ATOM 1771 N N . ALA A 1 244 ? 46.006 9.658 -1.920 1.00 43.56 244 ALA A N 1
ATOM 1772 C CA . ALA A 1 244 ? 45.801 8.520 -1.032 1.00 43.56 244 ALA A CA 1
ATOM 1773 C C . ALA A 1 244 ? 47.006 7.575 -1.157 1.00 43.56 244 ALA A C 1
ATOM 1775 O O . ALA A 1 244 ? 47.291 7.006 -2.209 1.00 43.56 244 ALA A O 1
ATOM 1776 N N . LYS A 1 245 ? 47.737 7.483 -0.049 1.00 45.66 245 LYS A N 1
ATOM 1777 C CA . LYS A 1 245 ? 48.950 6.701 0.203 1.00 45.66 245 LYS A CA 1
ATOM 1778 C C . LYS A 1 245 ? 48.687 5.192 -0.000 1.00 45.66 245 LYS A C 1
ATOM 1780 O O . LYS A 1 245 ? 47.687 4.711 0.529 1.00 45.66 245 LYS A O 1
ATOM 1785 N N . PRO A 1 246 ? 49.549 4.425 -0.693 1.00 48.91 246 PRO A N 1
ATOM 1786 C CA . PRO A 1 246 ? 49.392 2.976 -0.772 1.00 48.91 246 PRO A CA 1
ATOM 1787 C C . PRO A 1 246 ? 49.758 2.309 0.562 1.00 48.91 246 PRO A C 1
ATOM 1789 O O . PRO A 1 246 ? 50.833 2.528 1.121 1.00 48.91 246 PRO A O 1
ATOM 1792 N N . GLU A 1 247 ? 48.815 1.516 1.063 1.00 51.91 247 GLU A N 1
ATOM 1793 C CA . GLU A 1 247 ? 48.918 0.658 2.239 1.00 51.91 247 GLU A CA 1
ATOM 1794 C C . GLU A 1 247 ? 49.861 -0.519 1.930 1.00 51.91 247 GLU A C 1
ATOM 1796 O O . GLU A 1 247 ? 49.645 -1.298 1.001 1.00 51.91 247 GLU A O 1
ATOM 1801 N N . GLU A 1 248 ? 50.959 -0.592 2.677 1.00 48.41 248 GLU A N 1
ATOM 1802 C CA . GLU A 1 248 ? 52.025 -1.582 2.542 1.00 48.41 248 GLU A CA 1
ATOM 1803 C C . GLU A 1 248 ? 51.531 -2.955 3.031 1.00 48.41 248 GLU A C 1
ATOM 1805 O O . GLU A 1 248 ? 51.390 -3.204 4.230 1.00 48.41 248 GLU A O 1
ATOM 1810 N N . VAL A 1 249 ? 51.237 -3.855 2.088 1.00 56.00 249 VAL A N 1
ATOM 1811 C CA . VAL A 1 249 ? 50.858 -5.247 2.363 1.00 56.00 249 VAL A CA 1
ATOM 1812 C C . VAL A 1 249 ? 52.091 -6.019 2.834 1.00 56.00 249 VAL A C 1
ATOM 1814 O O . VAL A 1 249 ? 52.986 -6.355 2.059 1.00 56.00 249 VAL A O 1
ATOM 1817 N N . LYS A 1 250 ? 52.125 -6.306 4.134 1.00 49.38 250 LYS A N 1
ATOM 1818 C CA . LYS A 1 250 ? 53.110 -7.165 4.797 1.00 49.38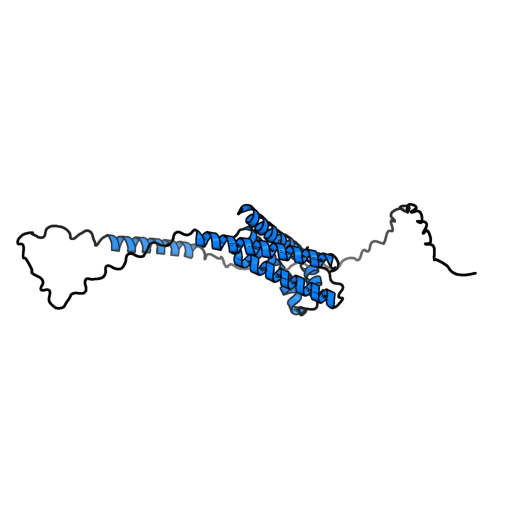 250 LYS A CA 1
ATOM 1819 C C . LYS A 1 250 ? 52.874 -8.639 4.413 1.00 49.38 250 LYS A C 1
ATOM 1821 O O . LYS A 1 250 ? 51.770 -9.127 4.649 1.00 49.38 250 LYS A O 1
ATOM 1826 N N . PRO A 1 251 ? 53.863 -9.377 3.880 1.00 55.38 251 PRO A N 1
ATOM 1827 C CA . PRO A 1 251 ? 53.694 -10.802 3.607 1.00 55.38 251 PRO A CA 1
ATOM 1828 C C . PRO A 1 251 ? 53.746 -11.638 4.899 1.00 55.38 251 PRO A C 1
ATOM 1830 O O . PRO A 1 251 ? 54.628 -11.460 5.744 1.00 55.38 251 PRO A O 1
ATOM 1833 N N . GLU A 1 252 ? 52.781 -12.551 5.044 1.00 59.16 252 GLU A N 1
ATOM 1834 C CA . GLU A 1 252 ? 52.772 -13.628 6.041 1.00 59.16 252 GLU A CA 1
ATOM 1835 C C . GLU A 1 252 ? 53.954 -14.597 5.832 1.00 59.16 252 GLU A C 1
ATOM 1837 O O . GLU A 1 252 ? 54.336 -14.867 4.692 1.00 59.16 252 GLU A O 1
ATOM 1842 N N . PRO A 1 253 ? 54.534 -15.162 6.908 1.00 58.50 253 PRO A N 1
ATOM 1843 C CA . PRO A 1 253 ? 55.618 -16.127 6.796 1.00 58.50 253 PRO A CA 1
ATOM 1844 C C . PRO A 1 253 ? 55.089 -17.545 6.529 1.00 58.50 253 PRO A C 1
ATOM 1846 O O . PRO A 1 253 ? 54.518 -18.188 7.414 1.00 58.50 253 PRO A O 1
ATOM 1849 N N . GLU A 1 254 ? 55.362 -18.073 5.334 1.00 59.12 254 GLU A N 1
ATOM 1850 C CA . GLU A 1 254 ? 55.263 -19.507 5.056 1.00 59.12 254 GLU A CA 1
ATOM 1851 C C . GLU A 1 254 ? 56.351 -20.301 5.799 1.00 59.12 254 GLU A C 1
ATOM 1853 O O . GLU A 1 254 ? 57.518 -19.920 5.918 1.00 59.12 254 GLU A O 1
ATOM 1858 N N . LYS A 1 255 ? 55.929 -21.441 6.338 1.00 55.41 255 LYS A N 1
ATOM 1859 C CA . LYS A 1 255 ? 56.644 -22.302 7.278 1.00 55.41 255 LYS A CA 1
ATOM 1860 C C . LYS A 1 255 ? 57.268 -23.489 6.529 1.00 55.41 255 LYS A C 1
ATOM 1862 O O . LYS A 1 255 ? 56.505 -24.285 6.008 1.00 55.41 255 LYS A O 1
ATOM 1867 N N . LYS A 1 256 ? 58.613 -23.603 6.583 1.00 45.03 256 LYS A N 1
ATOM 1868 C CA . LYS A 1 256 ? 59.517 -24.802 6.559 1.00 45.03 256 LYS A CA 1
ATOM 1869 C C . LYS A 1 256 ? 59.164 -25.995 5.633 1.00 45.03 256 LYS A C 1
ATOM 1871 O O . LYS A 1 256 ? 58.038 -26.472 5.704 1.00 45.03 256 LYS A O 1
ATOM 1876 N N . PRO A 1 257 ? 60.146 -26.669 4.978 1.00 52.72 257 PRO A N 1
ATOM 1877 C CA . PRO A 1 257 ? 61.185 -27.414 5.726 1.00 52.72 257 PRO A CA 1
ATOM 1878 C C . PRO A 1 257 ? 62.546 -27.673 5.024 1.00 52.72 257 PRO A C 1
ATOM 1880 O O . PRO A 1 257 ? 62.646 -27.676 3.806 1.00 52.72 257 PRO A O 1
ATOM 1883 N N . GLY A 1 258 ? 63.551 -28.070 5.820 1.00 50.06 258 GLY A N 1
ATOM 1884 C CA . GLY A 1 258 ? 64.477 -29.145 5.429 1.00 50.06 258 GLY A CA 1
ATOM 1885 C C . GLY A 1 258 ? 65.960 -28.795 5.242 1.00 50.06 258 GLY A C 1
ATOM 1886 O O . GLY A 1 258 ? 66.284 -27.918 4.453 1.00 50.06 258 GLY A O 1
ATOM 1887 N N . ALA A 1 259 ? 66.786 -29.621 5.903 1.00 44.84 259 ALA A N 1
ATOM 1888 C CA . ALA A 1 259 ? 68.239 -29.829 5.800 1.00 44.84 259 ALA A CA 1
ATOM 1889 C C . ALA A 1 259 ? 69.157 -28.830 6.522 1.00 44.84 259 ALA A C 1
ATOM 1891 O O . ALA A 1 259 ? 69.339 -27.692 6.045 1.00 44.84 259 ALA 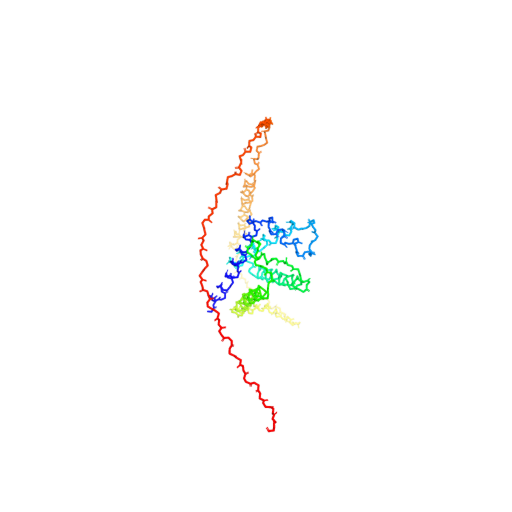A O 1
#

Organism: NCBI:txid270496

InterPro domains:
  IPR009908 Methylamine utilisation protein, MauE [PF07291] (2-129)

Solvent-accessible surface area (backbone atoms only — not comparable to full-atom values): 16208 Å² total; per-residue (Å²): 119,66,64,62,42,49,49,44,29,33,53,54,10,48,52,33,29,52,26,14,48,35,23,63,75,32,38,66,60,40,23,51,49,52,49,68,68,69,78,6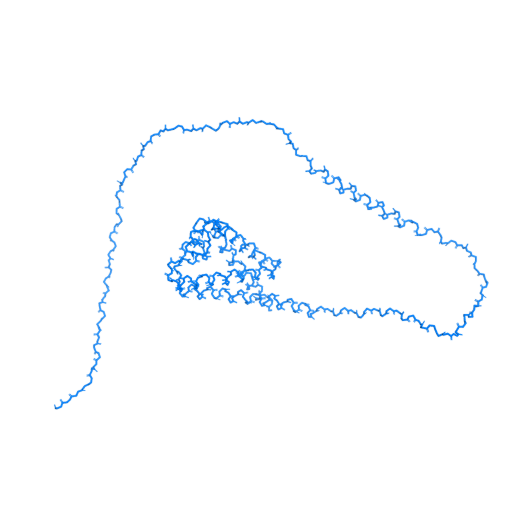0,59,78,91,46,30,61,58,48,34,54,50,51,28,52,50,35,27,55,28,11,48,28,27,49,72,57,50,65,31,71,59,22,46,50,52,54,43,49,52,49,52,52,50,50,50,54,52,53,52,36,56,76,70,66,56,96,41,49,60,48,63,70,25,45,91,37,64,68,68,40,76,63,54,56,50,50,52,50,51,51,45,51,50,40,52,50,26,44,50,41,59,55,50,50,53,52,51,54,62,69,68,51,77,76,77,71,81,72,78,72,73,77,75,68,78,78,79,63,96,80,82,74,84,83,82,80,86,81,88,88,79,85,95,75,90,88,88,76,82,78,67,58,68,61,58,55,52,52,56,55,48,53,52,52,53,52,50,48,53,52,60,59,67,68,72,76,76,78,86,84,81,82,88,81,93,75,85,80,83,78,84,76,90,82,80,91,75,86,80,78,94,75,91,77,85,83,78,89,78,80,85,78,91,77,81,84,79,84,82,77,82,80,85,83,78,86,86,86,135

pLDDT: mean 72.37, std 21.76, range [30.91, 97.5]

Secondary structure (DSSP, 8-state):
-HHHHHHHHHHHHHHHHHHHHHHHH-HHHHHHHHHHTT-S-HHHHHHHHHHHHHHHHHHHHHHHHTTTHHHHHHHHHHHHHHHHHHHHHHHHTT---B--TTSSS-SB--HHHHHHHHHHHHHHHHHHHHHHHHHHHHHHHSPPPPPPPPP-------TT------PPP-----S--SSSSHHHHHHHHHHHHHHHHHHHHHTTS---------PPPPPPPP------------------PPP-PPP--PPP-------